Protein AF-A0A5E4HHM7-F1 (afdb_monomer_lite)

Foldseek 3Di:
DVVLLVVQAWDKDQFPCPDPQWDQDPPQAIFGDQQKFKAKAFPVCVSVCLVFNAWQCQVPCRQLAAPQDDQDQDAQNHGDDPVVSVVLVVQSRFKGKTKGRHLLVSLVSNLVSLLRHFWGWMKMWMFRHRQVPWDWRPRHHPPPPDMTITIDGGGDGSVRRFKMKTFPDPDGDRSNQVVQRQDPVSDRPNDPPPPCVVPVPPVVSSDRSRMMMIGHDPSPPPDD

pLDDT: mean 72.32, std 16.09, range [35.31, 93.06]

Secondary structure (DSSP, 8-state):
-HHHHHHTTEEEESSGGG-TTEEEPSSS-EEE-TTEEEEEEEGGGHHHHHHH-B--TTTS---SS-TT-PPPSEETTEEPPHHHHHHHHHHHHHEEEEB-SBHHHHHHHHHHHHHHH-SS-EEEEEEE--GGGPEEPSSS---TTS---EEEESPBPGGGEEEEEEE--SS---HHHHS----TTS----S-HHHHHHHTTTTTTT-GGGEEEEEETTTTSS--

Radius of gyration: 17.56 Å; chains: 1; bounding box: 49×44×47 Å

Sequence (224 aa):
MDLLAQKHGFTVYANIDELPTIKKGFRAGAKLLPKYVAHATTEKNLPSILTNGLQPRSVCLNEVWSDQDDMPTWVGGKKITPSQQTDIQNCRQEHVYFYDAIVPETIEQSLVSVAHIGYGDPAILLIEEDQRKLKKDAELDADPERAKALMKKGTITPEKVACFCTLNLDEKPDTGTFLCPTDRKGKQNCFLTERIESEGGFGGLEETDKWSCHCRKGVLSSGI

Structure (mmCIF, N/CA/C/O backbone):
data_AF-A0A5E4HHM7-F1
#
_entry.id   AF-A0A5E4HHM7-F1
#
loop_
_atom_site.group_PDB
_atom_site.id
_atom_site.type_symbol
_atom_site.label_atom_id
_atom_site.label_alt_id
_atom_site.label_comp_id
_atom_site.label_asym_id
_atom_site.label_entity_id
_atom_site.label_seq_id
_atom_site.pdbx_PDB_ins_code
_atom_site.Cartn_x
_atom_site.Cartn_y
_atom_site.Cartn_z
_atom_site.occupancy
_atom_site.B_iso_or_equiv
_atom_site.auth_seq_id
_atom_site.auth_comp_id
_atom_site.auth_asym_id
_atom_site.auth_atom_id
_atom_site.pdbx_PDB_model_num
ATOM 1 N N . MET A 1 1 ? -0.938 -5.884 18.689 1.00 67.62 1 MET A N 1
ATOM 2 C CA . MET A 1 1 ? -1.637 -4.901 17.831 1.00 67.62 1 MET A CA 1
ATOM 3 C C . MET A 1 1 ? -2.840 -4.253 18.519 1.00 67.62 1 MET A C 1
ATOM 5 O O . MET A 1 1 ? -2.998 -3.044 18.396 1.00 67.62 1 MET A O 1
ATOM 9 N N . ASP A 1 2 ? -3.615 -4.978 19.329 1.00 70.81 2 ASP A N 1
ATOM 10 C CA . ASP A 1 2 ? -4.830 -4.437 19.973 1.00 70.81 2 ASP A CA 1
ATOM 11 C C . ASP A 1 2 ? -4.619 -3.206 20.862 1.00 70.81 2 ASP A C 1
ATOM 13 O O . ASP A 1 2 ? -5.417 -2.274 20.821 1.00 70.81 2 ASP A O 1
ATOM 17 N N . LEU A 1 3 ? -3.513 -3.135 21.609 1.00 71.62 3 LEU A N 1
ATOM 18 C CA . LEU A 1 3 ? -3.185 -1.954 22.422 1.00 71.62 3 LEU A CA 1
ATOM 19 C C . LEU A 1 3 ? -2.920 -0.702 21.566 1.00 71.62 3 LEU A C 1
ATOM 21 O O . LEU A 1 3 ? -3.268 0.408 21.966 1.00 71.62 3 LEU A O 1
ATOM 25 N N . LEU A 1 4 ? -2.335 -0.875 20.374 1.00 70.00 4 LEU A N 1
ATOM 26 C CA . LEU A 1 4 ? -2.111 0.212 19.417 1.00 70.00 4 LEU A CA 1
ATOM 27 C C . LEU A 1 4 ? -3.452 0.676 18.834 1.00 70.00 4 LEU A C 1
ATOM 29 O O . LEU A 1 4 ? -3.752 1.866 18.847 1.00 70.00 4 LEU A O 1
ATOM 33 N N . ALA A 1 5 ? -4.302 -0.262 18.411 1.00 68.62 5 ALA A N 1
ATOM 34 C CA . ALA A 1 5 ? -5.641 0.040 17.911 1.00 68.62 5 ALA A CA 1
ATOM 35 C C . ALA A 1 5 ? -6.493 0.788 18.955 1.00 68.62 5 ALA A C 1
ATOM 37 O O . ALA A 1 5 ? -7.101 1.816 18.644 1.00 68.62 5 ALA A O 1
ATOM 38 N N . GLN A 1 6 ? -6.480 0.326 20.209 1.00 74.62 6 GLN A N 1
ATOM 39 C CA . GLN A 1 6 ? -7.200 0.960 21.316 1.00 74.62 6 GLN A CA 1
ATOM 40 C C . GLN A 1 6 ? -6.700 2.381 21.589 1.00 74.62 6 GLN A C 1
ATOM 42 O O . GLN A 1 6 ? -7.515 3.297 21.710 1.00 74.62 6 GLN A O 1
ATOM 47 N N . LYS A 1 7 ? -5.375 2.595 21.614 1.00 77.06 7 LYS A N 1
ATOM 48 C CA . LYS A 1 7 ? -4.769 3.921 21.824 1.00 77.06 7 LYS A CA 1
ATOM 49 C C . LYS A 1 7 ? -5.248 4.953 20.800 1.00 77.06 7 LYS A C 1
ATOM 51 O O . LYS A 1 7 ? -5.404 6.122 21.142 1.00 77.06 7 LYS A O 1
ATOM 56 N N . HIS A 1 8 ? -5.489 4.526 19.562 1.00 74.19 8 HIS A N 1
ATOM 57 C CA . HIS A 1 8 ? -5.904 5.408 18.473 1.00 74.19 8 HIS A CA 1
ATOM 58 C C . HIS A 1 8 ? -7.418 5.356 18.168 1.00 74.19 8 HIS A C 1
ATOM 60 O O . HIS A 1 8 ? -7.860 5.928 17.172 1.00 74.19 8 HIS A O 1
ATOM 66 N N . GLY A 1 9 ? -8.227 4.704 19.014 1.00 80.31 9 GLY A N 1
ATOM 67 C CA . GLY A 1 9 ? -9.691 4.699 18.892 1.00 80.31 9 GLY A CA 1
ATOM 68 C C . GLY A 1 9 ? -10.234 3.873 17.720 1.00 80.31 9 GLY A C 1
ATOM 69 O O . GLY A 1 9 ? -11.257 4.233 17.128 1.00 80.31 9 GLY A O 1
ATOM 70 N N . PHE A 1 10 ? -9.556 2.784 17.364 1.00 84.50 10 PHE A N 1
ATOM 71 C CA . PHE A 1 10 ? -9.986 1.880 16.303 1.00 84.50 10 PHE A CA 1
ATOM 72 C C . PHE A 1 10 ? -10.942 0.793 16.834 1.00 84.50 10 PHE A C 1
ATOM 74 O O . PHE A 1 10 ? -10.775 0.266 17.932 1.00 84.50 10 PHE A O 1
ATOM 81 N N . THR A 1 11 ? -11.956 0.466 16.037 1.00 85.06 11 THR A N 1
ATOM 82 C CA . THR A 1 11 ? -12.872 -0.672 16.202 1.00 85.06 11 THR A CA 1
ATOM 83 C C . THR A 1 11 ? -12.330 -1.863 15.418 1.00 85.06 11 THR A C 1
ATOM 85 O O . THR A 1 11 ? -11.813 -1.672 14.319 1.00 85.06 11 THR A O 1
ATOM 88 N N . VAL A 1 12 ? -12.444 -3.064 15.980 1.00 85.25 12 VAL A N 1
ATOM 89 C CA . VAL A 1 12 ? -11.944 -4.309 15.377 1.00 85.25 12 VAL A CA 1
ATOM 90 C C . VAL A 1 12 ? -13.027 -4.949 14.505 1.00 85.25 12 VAL A C 1
ATOM 92 O O . VAL A 1 12 ? -14.193 -4.971 14.897 1.00 85.25 12 VAL A O 1
ATOM 95 N N . TYR A 1 13 ? -12.624 -5.465 13.349 1.00 84.00 13 TYR A N 1
ATOM 96 C CA . TYR A 1 13 ? -13.419 -6.222 12.383 1.00 84.00 13 TYR A CA 1
ATOM 97 C C . TYR A 1 13 ? -12.693 -7.534 12.083 1.00 84.00 13 TYR A C 1
ATOM 99 O O . TYR A 1 13 ? -11.462 -7.553 12.003 1.00 84.00 13 TYR A O 1
ATOM 107 N N . ALA A 1 14 ? -13.449 -8.622 11.932 1.00 80.00 14 ALA A N 1
ATOM 108 C CA . ALA A 1 14 ? -12.874 -9.962 11.848 1.00 80.00 14 ALA A CA 1
ATOM 109 C C . ALA A 1 14 ? -12.288 -10.289 10.466 1.00 80.00 14 ALA A C 1
ATOM 111 O O . ALA A 1 14 ? -11.418 -11.149 10.386 1.00 80.00 14 ALA A O 1
ATOM 112 N N . ASN A 1 15 ? -12.773 -9.629 9.408 1.00 81.88 15 ASN A N 1
ATOM 113 C CA . ASN A 1 15 ? -12.338 -9.839 8.027 1.00 81.88 15 ASN A CA 1
ATOM 114 C C . ASN A 1 15 ? -12.409 -8.549 7.191 1.00 81.88 15 ASN A C 1
ATOM 116 O O . ASN A 1 15 ? -13.085 -7.581 7.558 1.00 81.88 15 ASN A O 1
ATOM 120 N N . ILE A 1 16 ? -11.716 -8.537 6.045 1.00 82.38 16 ILE A N 1
ATOM 121 C CA . ILE A 1 16 ? -11.709 -7.386 5.124 1.00 82.38 16 ILE A CA 1
ATOM 122 C C . ILE A 1 16 ? -13.102 -7.144 4.521 1.00 82.38 16 ILE A C 1
ATOM 124 O O . ILE A 1 16 ? -13.524 -6.001 4.371 1.00 82.38 16 ILE A O 1
ATOM 128 N N . ASP A 1 17 ? -13.867 -8.189 4.213 1.00 80.44 17 ASP A N 1
ATOM 129 C CA . ASP A 1 17 ? -15.174 -8.038 3.559 1.00 80.44 17 ASP A CA 1
ATOM 130 C C . ASP A 1 17 ? -16.249 -7.387 4.443 1.00 80.44 17 ASP A C 1
ATOM 132 O O . ASP A 1 17 ? -17.300 -6.967 3.947 1.00 80.44 17 ASP A O 1
ATOM 136 N N . GLU A 1 18 ? -16.021 -7.300 5.748 1.00 81.88 18 GLU A N 1
ATOM 137 C CA . GLU A 1 18 ? -16.887 -6.618 6.711 1.00 81.88 18 GLU A CA 1
ATOM 138 C C . GLU A 1 18 ? -16.610 -5.120 6.826 1.00 81.88 18 GLU A C 1
ATOM 140 O O . GLU A 1 18 ? -17.367 -4.408 7.495 1.00 81.88 18 GLU A O 1
ATOM 145 N N . LEU A 1 19 ? -15.548 -4.612 6.192 1.00 83.56 19 LEU A N 1
ATOM 146 C CA . LEU A 1 19 ? -15.176 -3.221 6.389 1.00 83.56 19 LEU A CA 1
ATOM 147 C C . LEU A 1 19 ? -16.222 -2.276 5.787 1.00 83.56 19 LEU A C 1
ATOM 149 O O . LEU A 1 19 ? -16.641 -2.434 4.637 1.00 83.56 19 LEU A O 1
ATOM 153 N N . PRO A 1 20 ? -16.578 -1.196 6.502 1.00 79.31 20 PRO A N 1
ATOM 154 C CA . PRO A 1 20 ? -17.534 -0.202 6.009 1.00 79.31 20 PRO A CA 1
ATOM 155 C C . PRO A 1 20 ? -17.005 0.603 4.815 1.00 79.31 20 PRO A C 1
ATOM 157 O O . PRO A 1 20 ? -17.746 1.327 4.156 1.00 79.31 20 PRO A O 1
ATOM 160 N N . THR A 1 21 ? -15.707 0.499 4.544 1.00 76.31 21 THR A N 1
ATOM 161 C CA . THR A 1 21 ? -15.028 1.096 3.397 1.00 76.31 21 THR A CA 1
ATOM 162 C C . THR A 1 21 ? -15.222 0.288 2.117 1.00 76.31 21 THR A C 1
ATOM 164 O O . THR A 1 21 ? -14.793 0.760 1.066 1.00 76.31 21 THR A O 1
ATOM 167 N N . ILE A 1 22 ? -15.857 -0.888 2.178 1.00 81.81 22 ILE A N 1
ATOM 168 C CA . ILE A 1 22 ? -16.008 -1.822 1.063 1.00 81.81 22 ILE A CA 1
ATOM 169 C C . ILE A 1 22 ? -17.466 -1.922 0.610 1.00 81.81 22 ILE A C 1
ATOM 171 O O . ILE A 1 22 ? -18.402 -2.085 1.390 1.00 81.81 22 ILE A O 1
ATOM 175 N N . LYS A 1 23 ? -17.658 -1.872 -0.708 1.00 81.88 23 LYS A N 1
ATOM 176 C CA . LYS A 1 23 ? -18.900 -2.209 -1.395 1.00 81.88 23 LYS A CA 1
ATOM 177 C C . LYS A 1 23 ? -18.787 -3.622 -1.966 1.00 81.88 23 LYS A C 1
ATOM 179 O O . LYS A 1 23 ? -17.978 -3.874 -2.860 1.00 81.88 23 LYS A O 1
ATOM 184 N N . LYS A 1 24 ? -19.650 -4.531 -1.503 1.00 75.38 24 LYS A N 1
ATOM 185 C CA . LYS A 1 24 ? -19.755 -5.891 -2.055 1.00 75.38 24 LYS A CA 1
ATOM 186 C C . LYS A 1 24 ? -20.391 -5.844 -3.447 1.00 75.38 24 LYS A C 1
ATOM 188 O O . LYS A 1 24 ? -21.526 -5.393 -3.609 1.00 75.38 24 LYS A O 1
ATOM 193 N N . GLY A 1 25 ? -19.647 -6.271 -4.466 1.00 62.03 25 GLY A N 1
ATOM 194 C CA . GLY A 1 25 ? -20.153 -6.450 -5.825 1.00 62.03 25 GLY A CA 1
ATOM 195 C C . GLY A 1 25 ? -20.624 -7.887 -6.043 1.00 62.03 25 GLY A C 1
ATOM 196 O O . GLY A 1 25 ? -19.926 -8.823 -5.684 1.00 62.03 25 GLY A O 1
ATOM 197 N N . PHE A 1 26 ? -21.781 -8.081 -6.680 1.00 45.88 26 PHE A N 1
ATOM 198 C CA . PHE A 1 26 ? -22.369 -9.415 -6.906 1.00 45.88 26 PHE A CA 1
ATOM 199 C C . PHE A 1 26 ? -21.583 -10.305 -7.901 1.00 45.88 26 PHE A C 1
ATOM 201 O O . PHE A 1 26 ? -21.910 -11.480 -8.034 1.00 45.88 26 PHE A O 1
ATOM 208 N N . ARG A 1 27 ? -20.609 -9.755 -8.656 1.00 49.69 27 ARG A N 1
ATOM 209 C CA . ARG A 1 27 ? -19.893 -10.459 -9.750 1.00 49.69 27 ARG A CA 1
ATOM 210 C C . ARG A 1 27 ? -18.427 -10.047 -10.011 1.00 49.69 27 ARG A C 1
ATOM 212 O O . ARG A 1 27 ? -17.787 -10.698 -10.820 1.00 49.69 27 ARG A O 1
ATOM 219 N N . ALA A 1 28 ? -17.899 -8.982 -9.394 1.00 52.06 28 ALA A N 1
ATOM 220 C CA . ALA A 1 28 ? -16.599 -8.376 -9.759 1.00 52.06 28 ALA A CA 1
ATOM 221 C C . ALA A 1 28 ? -15.636 -8.199 -8.566 1.00 52.06 28 ALA A C 1
ATOM 223 O O . ALA A 1 28 ? -14.819 -7.280 -8.565 1.00 52.06 28 ALA A O 1
ATOM 224 N N . GLY A 1 29 ? -15.794 -9.026 -7.529 1.00 65.44 29 GLY A N 1
ATOM 225 C CA . GLY A 1 29 ? -15.084 -8.872 -6.260 1.00 65.44 29 GLY A CA 1
ATOM 226 C C . GLY A 1 29 ? -15.597 -7.698 -5.414 1.00 65.44 29 GLY A C 1
ATOM 227 O O . GLY A 1 29 ? -16.407 -6.869 -5.852 1.00 65.44 29 GLY A O 1
ATOM 228 N N . ALA A 1 30 ? -15.151 -7.656 -4.162 1.00 77.69 30 ALA A N 1
ATOM 229 C CA . ALA A 1 30 ? -15.340 -6.523 -3.270 1.00 77.69 30 ALA A CA 1
ATOM 230 C C . ALA A 1 30 ? -14.475 -5.333 -3.724 1.00 77.69 30 ALA A C 1
ATOM 232 O O . ALA A 1 30 ? -13.346 -5.516 -4.180 1.00 77.69 30 ALA A O 1
ATOM 233 N N . LYS A 1 31 ? -15.008 -4.107 -3.624 1.00 83.06 31 LYS A N 1
ATOM 234 C CA . LYS A 1 31 ? -14.289 -2.877 -4.001 1.00 83.06 31 LYS A CA 1
ATOM 235 C C . LYS A 1 31 ? -14.364 -1.828 -2.906 1.00 83.06 31 LYS A C 1
ATOM 237 O O . LYS A 1 31 ? -15.416 -1.678 -2.289 1.00 83.06 31 LYS A O 1
ATOM 242 N N . LEU A 1 32 ? -13.308 -1.043 -2.720 1.00 83.06 32 LEU A N 1
ATOM 243 C CA . LEU A 1 32 ? -13.354 0.125 -1.844 1.00 83.06 32 LEU A CA 1
ATOM 244 C C . LEU A 1 32 ? -14.354 1.165 -2.371 1.00 83.06 32 LEU A C 1
ATOM 246 O O . LEU A 1 32 ? -14.540 1.340 -3.580 1.00 83.06 32 LEU A O 1
ATOM 250 N N . LEU A 1 33 ? -15.000 1.887 -1.456 1.00 84.44 33 LEU A N 1
ATOM 251 C CA . LEU A 1 33 ? -15.807 3.052 -1.801 1.00 84.44 33 LEU A CA 1
ATOM 252 C C . LEU A 1 33 ? -14.912 4.127 -2.452 1.00 84.44 33 LEU A C 1
ATOM 254 O O . LEU A 1 33 ? -13.750 4.256 -2.072 1.00 84.44 33 LEU A O 1
ATOM 258 N N . PRO A 1 34 ? -15.444 4.977 -3.353 1.00 81.56 34 PRO A N 1
ATOM 259 C CA . PRO A 1 34 ? -14.633 5.909 -4.154 1.00 81.56 34 PRO A CA 1
ATOM 260 C C . PRO A 1 34 ? -13.768 6.919 -3.379 1.00 81.56 34 PRO A C 1
ATOM 262 O O . PRO A 1 34 ? -12.874 7.529 -3.960 1.00 81.56 34 PRO A O 1
ATOM 265 N N . LYS A 1 35 ? -14.056 7.136 -2.088 1.00 86.75 35 LYS A N 1
ATOM 266 C CA . LYS A 1 35 ? -13.296 8.027 -1.194 1.00 86.75 35 LYS A CA 1
ATOM 267 C C . LYS A 1 35 ? -12.133 7.335 -0.470 1.00 86.75 35 LYS A C 1
ATOM 269 O O . LYS A 1 35 ? -11.487 7.970 0.359 1.00 86.75 35 LYS A O 1
ATOM 274 N N . TYR A 1 36 ? -11.915 6.048 -0.730 1.00 87.88 36 TYR A N 1
ATOM 275 C CA . TYR A 1 36 ? -10.848 5.269 -0.122 1.00 87.88 36 TYR A CA 1
ATOM 276 C C . TYR A 1 36 ? -9.909 4.692 -1.172 1.00 87.88 36 TYR A C 1
ATOM 278 O O . TYR A 1 36 ? -10.306 4.361 -2.292 1.00 87.88 36 TYR A O 1
ATOM 286 N N . VAL A 1 37 ? -8.657 4.547 -0.760 1.00 88.81 37 VAL A N 1
ATOM 287 C CA . VAL A 1 37 ? -7.593 3.883 -1.508 1.00 88.81 37 VAL A CA 1
ATOM 288 C C . VAL A 1 37 ? -6.812 2.958 -0.594 1.00 88.81 37 VAL A C 1
ATOM 290 O O . VAL A 1 37 ? -6.757 3.187 0.616 1.00 88.81 37 VAL A O 1
ATOM 293 N N . ALA A 1 38 ? -6.217 1.923 -1.177 1.00 89.12 38 ALA A N 1
ATOM 294 C CA . ALA A 1 38 ? -5.367 0.993 -0.458 1.00 89.12 38 ALA A CA 1
ATOM 295 C C . ALA A 1 38 ? -3.890 1.368 -0.601 1.00 89.12 38 ALA A C 1
ATOM 297 O O . ALA A 1 38 ? -3.451 1.801 -1.667 1.00 89.12 38 ALA A O 1
ATOM 298 N N . HIS A 1 39 ? -3.126 1.166 0.465 1.00 88.88 39 HIS A N 1
ATOM 299 C CA . HIS A 1 39 ? -1.669 1.211 0.471 1.00 88.88 39 HIS A CA 1
ATOM 300 C C . HIS A 1 39 ? -1.138 -0.069 1.120 1.00 88.88 39 HIS A C 1
ATOM 302 O O . HIS A 1 39 ? -1.553 -0.421 2.224 1.00 88.88 39 HIS A O 1
ATOM 308 N N . ALA A 1 40 ? -0.225 -0.749 0.436 1.00 85.25 40 ALA A N 1
ATOM 309 C CA . ALA A 1 40 ? 0.482 -1.912 0.954 1.00 85.25 40 ALA A CA 1
ATOM 310 C C . ALA A 1 40 ? 1.684 -1.480 1.807 1.00 85.25 40 ALA A C 1
ATOM 312 O O . ALA A 1 40 ? 2.407 -0.561 1.436 1.00 85.25 40 ALA A O 1
ATOM 313 N N . THR A 1 41 ? 1.893 -2.134 2.950 1.00 83.81 41 THR A N 1
ATOM 314 C CA . T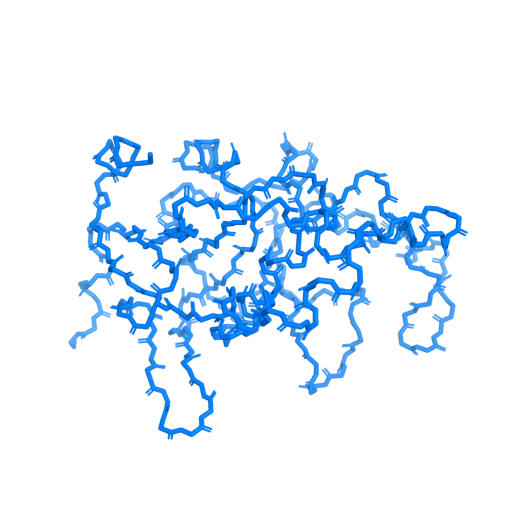HR A 1 41 ? 3.015 -1.889 3.872 1.00 83.81 41 THR A CA 1
ATOM 315 C C . THR A 1 41 ? 3.312 -3.159 4.685 1.00 83.81 41 THR A C 1
ATOM 317 O O . THR A 1 41 ? 2.709 -4.205 4.462 1.00 83.81 41 THR A O 1
ATOM 320 N N . THR A 1 42 ? 4.221 -3.078 5.657 1.00 83.25 42 THR A N 1
ATOM 321 C CA . THR A 1 42 ? 4.467 -4.113 6.672 1.00 83.25 42 THR A CA 1
ATOM 322 C C . THR A 1 42 ? 3.880 -3.737 8.035 1.00 83.25 42 THR A C 1
ATOM 324 O O . THR A 1 42 ? 3.697 -2.552 8.345 1.00 83.25 42 THR A O 1
ATOM 327 N N . GLU A 1 43 ? 3.652 -4.732 8.897 1.00 87.06 43 GLU A N 1
ATOM 328 C CA . GLU A 1 43 ? 3.187 -4.515 10.277 1.00 87.06 43 GLU A CA 1
ATOM 329 C C . GLU A 1 43 ? 4.146 -3.657 11.104 1.00 87.06 43 GLU A C 1
ATOM 331 O O . GLU A 1 43 ? 3.719 -2.794 11.876 1.00 87.06 43 GLU A O 1
ATOM 336 N N . LYS A 1 44 ? 5.455 -3.839 10.900 1.00 84.38 44 LYS A N 1
ATOM 337 C CA . LYS A 1 44 ? 6.513 -3.079 11.579 1.00 84.38 44 LYS A CA 1
ATOM 338 C C . LYS A 1 44 ? 6.398 -1.570 11.338 1.00 84.38 44 LYS A C 1
ATOM 340 O O . LYS A 1 44 ? 6.747 -0.786 12.220 1.00 84.38 44 LYS A O 1
ATOM 345 N N . ASN A 1 45 ? 5.893 -1.162 10.174 1.00 85.19 45 ASN A N 1
ATOM 346 C CA . ASN A 1 45 ? 5.751 0.248 9.811 1.00 85.19 45 ASN A CA 1
ATOM 347 C C . ASN A 1 45 ? 4.474 0.885 10.386 1.00 85.19 45 ASN A C 1
ATOM 349 O O . ASN A 1 45 ? 4.413 2.111 10.528 1.00 85.19 45 ASN A O 1
ATOM 353 N N . LEU A 1 46 ? 3.476 0.085 10.787 1.00 89.00 46 LEU A N 1
ATOM 354 C CA . LEU A 1 46 ? 2.186 0.587 11.275 1.00 89.00 46 LEU A CA 1
ATOM 355 C C . LEU A 1 46 ? 2.310 1.573 12.450 1.00 89.00 46 LEU A C 1
ATOM 357 O O . LEU A 1 46 ? 1.682 2.629 12.373 1.00 89.00 46 LEU A O 1
ATOM 361 N N . PRO A 1 47 ? 3.115 1.336 13.510 1.00 90.00 47 PRO A N 1
ATOM 362 C CA . PRO A 1 47 ? 3.236 2.296 14.610 1.00 90.00 47 PRO A CA 1
ATOM 363 C C . PRO A 1 47 ? 3.747 3.671 14.162 1.00 90.00 47 PRO A C 1
ATOM 365 O O . PRO A 1 47 ? 3.247 4.697 14.633 1.00 90.00 47 PRO A O 1
ATOM 368 N N . SER A 1 48 ? 4.714 3.701 13.238 1.00 88.81 48 SER A N 1
ATOM 369 C CA . SER A 1 48 ? 5.245 4.952 12.688 1.00 88.81 48 SER A CA 1
ATOM 370 C C . SER A 1 48 ? 4.187 5.660 11.850 1.00 88.81 48 SER A C 1
ATOM 372 O O . SER A 1 48 ? 3.933 6.841 12.066 1.00 88.81 48 SER A O 1
ATOM 374 N N . ILE A 1 49 ? 3.499 4.934 10.966 1.00 90.94 49 ILE A N 1
ATOM 375 C CA . ILE A 1 49 ? 2.479 5.502 10.077 1.00 90.94 49 ILE A CA 1
ATOM 376 C C . ILE A 1 49 ? 1.278 6.036 10.869 1.00 90.94 49 ILE A C 1
ATOM 378 O O . ILE A 1 49 ? 0.788 7.130 10.598 1.00 90.94 49 ILE A O 1
ATOM 382 N N . LEU A 1 50 ? 0.821 5.313 11.891 1.00 90.56 50 LEU A N 1
ATOM 383 C CA . LEU A 1 50 ? -0.300 5.741 12.734 1.00 90.56 50 LEU A CA 1
ATOM 384 C C . LEU A 1 50 ? 0.043 6.941 13.631 1.00 90.56 50 LEU A C 1
ATOM 386 O O . LEU A 1 50 ? -0.865 7.621 14.109 1.00 90.56 50 LEU A O 1
ATOM 390 N N . THR A 1 51 ? 1.332 7.213 13.848 1.00 90.12 51 THR A N 1
ATOM 391 C CA . THR A 1 51 ? 1.805 8.357 14.642 1.00 90.12 51 THR A CA 1
ATOM 392 C C . THR A 1 51 ? 2.160 9.556 13.761 1.00 90.12 51 THR A C 1
ATOM 394 O O . THR A 1 51 ? 1.772 10.680 14.064 1.00 90.12 51 THR A O 1
ATOM 397 N N . ASN A 1 52 ? 2.875 9.319 12.661 1.00 89.56 52 ASN A N 1
ATOM 398 C CA . ASN A 1 52 ? 3.520 10.343 11.839 1.00 89.56 52 ASN A CA 1
ATOM 399 C C . ASN A 1 52 ? 2.870 10.511 10.458 1.00 89.56 52 ASN A C 1
ATOM 401 O O . ASN A 1 52 ? 3.158 11.485 9.767 1.00 89.56 52 ASN A O 1
ATOM 405 N N . GLY A 1 53 ? 2.008 9.585 10.041 1.00 90.81 53 GLY A N 1
ATOM 406 C CA . GLY A 1 53 ? 1.379 9.563 8.724 1.00 90.81 53 GLY A CA 1
ATOM 407 C C . GLY A 1 53 ? 2.181 8.765 7.695 1.00 90.81 53 GLY A C 1
ATOM 408 O O . GLY A 1 53 ? 3.305 8.338 7.965 1.00 90.81 53 GLY A O 1
ATOM 409 N N . LEU A 1 54 ? 1.612 8.571 6.497 1.00 90.25 54 LEU A N 1
ATOM 410 C CA . LEU A 1 54 ? 2.369 8.013 5.371 1.00 90.25 54 LEU A CA 1
ATOM 411 C C . LEU A 1 54 ? 3.242 9.104 4.778 1.00 90.25 54 LEU A C 1
ATOM 413 O O . LEU A 1 54 ? 2.754 10.131 4.313 1.00 90.25 54 LEU A O 1
ATOM 417 N N . GLN A 1 55 ? 4.537 8.860 4.782 1.00 88.50 55 GLN A N 1
ATOM 418 C CA . GLN A 1 55 ? 5.549 9.780 4.295 1.00 88.50 55 GLN A CA 1
ATOM 419 C C . GLN A 1 55 ? 6.122 9.266 2.973 1.00 88.50 55 GLN A C 1
ATOM 421 O O . GLN A 1 55 ? 6.240 8.048 2.808 1.00 88.50 55 GLN A O 1
ATOM 426 N N . PRO A 1 56 ? 6.539 10.163 2.067 1.00 86.31 56 PRO A N 1
ATOM 427 C CA . PRO A 1 56 ? 7.399 9.784 0.959 1.00 86.31 56 PRO A CA 1
ATOM 428 C C . PRO A 1 56 ? 8.689 9.128 1.454 1.00 86.31 56 PRO A C 1
ATOM 430 O O . PRO A 1 56 ? 9.179 9.454 2.542 1.00 86.31 56 PRO A O 1
ATOM 433 N N . ARG A 1 57 ? 9.288 8.286 0.609 1.00 78.62 57 ARG A N 1
ATOM 434 C CA . ARG A 1 57 ? 10.542 7.577 0.906 1.00 78.62 57 ARG A CA 1
ATOM 435 C C . ARG A 1 57 ? 11.679 8.502 1.343 1.00 78.62 57 ARG A C 1
ATOM 437 O O . ARG A 1 57 ? 12.433 8.156 2.245 1.00 78.62 57 ARG A O 1
ATOM 444 N N . SER A 1 58 ? 11.768 9.692 0.749 1.00 78.75 58 SER A N 1
ATOM 445 C CA . SER A 1 58 ? 12.793 10.690 1.087 1.00 78.75 58 SER A CA 1
ATOM 446 C C . SER A 1 58 ? 12.717 11.221 2.524 1.00 78.75 58 SER A C 1
ATOM 448 O O . SER A 1 58 ? 13.703 11.756 3.026 1.00 78.75 58 SER A O 1
ATOM 450 N N . VAL A 1 59 ? 11.564 11.094 3.189 1.00 77.75 59 VAL A N 1
ATOM 451 C CA . VAL A 1 59 ? 11.342 11.581 4.560 1.00 77.75 59 VAL A CA 1
ATOM 452 C C . VAL A 1 59 ? 11.427 10.439 5.568 1.00 77.75 59 VAL A C 1
ATOM 454 O O . VAL A 1 59 ? 12.023 10.584 6.633 1.00 77.75 59 VAL A O 1
ATOM 457 N N . CYS A 1 60 ? 10.815 9.301 5.248 1.00 65.19 60 CYS A N 1
ATOM 458 C CA . CYS A 1 60 ? 10.862 8.094 6.058 1.00 65.19 60 CYS A CA 1
ATOM 459 C C . CYS A 1 60 ? 10.787 6.888 5.123 1.00 65.19 60 CYS A C 1
ATOM 461 O O . CYS A 1 60 ? 10.015 6.909 4.164 1.00 65.19 60 CYS A O 1
ATOM 463 N N . LEU A 1 61 ? 11.555 5.839 5.421 1.00 60.84 61 LEU A N 1
ATOM 464 C CA . LEU A 1 61 ? 11.508 4.556 4.719 1.00 60.84 61 LEU A CA 1
ATOM 465 C C . LEU A 1 61 ? 10.171 3.850 5.006 1.00 60.84 61 LEU A C 1
ATOM 467 O O . LEU A 1 61 ? 10.095 2.895 5.771 1.00 60.84 61 LEU A O 1
ATOM 471 N N . ASN A 1 62 ? 9.096 4.344 4.391 1.00 56.78 62 ASN A N 1
ATOM 472 C CA . ASN A 1 62 ? 7.874 3.580 4.168 1.00 56.78 62 ASN A CA 1
ATOM 473 C C . ASN A 1 62 ? 8.115 2.775 2.900 1.00 56.78 62 ASN A C 1
ATOM 475 O O . ASN A 1 62 ? 7.719 3.166 1.801 1.00 56.78 62 ASN A O 1
ATOM 479 N N . GLU A 1 63 ? 8.924 1.735 3.055 1.00 53.12 63 GLU A N 1
ATOM 480 C CA . GLU A 1 63 ? 9.338 0.894 1.948 1.00 53.12 63 GLU A CA 1
ATOM 481 C C . GLU A 1 63 ? 8.088 0.268 1.325 1.00 53.12 63 GLU A C 1
ATOM 483 O O . GLU A 1 63 ? 7.300 -0.387 1.995 1.00 53.12 63 GLU A O 1
ATOM 488 N N . VAL A 1 64 ? 7.890 0.557 0.045 1.00 51.62 64 VAL A N 1
ATOM 489 C CA . VAL A 1 64 ? 7.082 -0.227 -0.902 1.00 51.62 64 VAL A CA 1
ATOM 490 C C . VAL A 1 64 ? 8.013 -0.927 -1.900 1.00 51.62 64 VAL A C 1
ATOM 492 O O . VAL A 1 64 ? 7.704 -1.987 -2.430 1.00 51.62 64 VAL A O 1
ATOM 495 N N . TRP A 1 65 ? 9.184 -0.320 -2.095 1.00 51.69 65 TRP A N 1
ATOM 496 C CA . TRP A 1 65 ? 10.274 -0.733 -2.958 1.00 51.69 65 TRP A CA 1
ATOM 497 C C . TRP A 1 65 ? 11.560 -0.653 -2.139 1.00 51.69 65 TRP A C 1
ATOM 499 O O . TRP A 1 65 ? 11.795 0.372 -1.484 1.00 51.69 65 TRP A O 1
ATOM 509 N N . SER A 1 66 ? 12.393 -1.688 -2.172 1.00 53.84 66 SER A N 1
ATOM 510 C CA . SER A 1 66 ? 13.668 -1.679 -1.452 1.00 53.84 66 SER A CA 1
ATOM 511 C C . SER A 1 66 ? 14.666 -0.700 -2.093 1.00 53.84 66 SER A C 1
ATOM 513 O O . SER A 1 66 ? 14.529 -0.262 -3.241 1.00 53.84 66 SER A O 1
ATOM 515 N N . ASP A 1 67 ? 15.721 -0.324 -1.363 1.00 51.19 67 ASP A N 1
ATOM 516 C CA . ASP A 1 67 ? 16.916 0.339 -1.933 1.00 51.19 67 ASP A CA 1
ATOM 517 C C . ASP A 1 67 ? 17.635 -0.540 -2.972 1.00 51.19 67 ASP A C 1
ATOM 519 O O . ASP A 1 67 ? 18.498 -0.056 -3.707 1.00 51.19 67 ASP A O 1
ATOM 523 N N . GLN A 1 68 ? 17.270 -1.822 -3.053 1.00 50.62 68 GLN A N 1
ATOM 524 C CA . GLN A 1 68 ? 17.830 -2.789 -3.985 1.00 50.62 68 GLN A CA 1
ATOM 525 C C . GLN A 1 68 ? 16.976 -3.002 -5.241 1.00 50.62 68 GLN A C 1
ATOM 527 O O . GLN A 1 68 ? 17.447 -3.711 -6.128 1.00 50.62 68 GLN A O 1
ATOM 532 N N . ASP A 1 69 ? 15.790 -2.387 -5.356 1.00 58.56 69 ASP A N 1
ATOM 533 C CA . ASP A 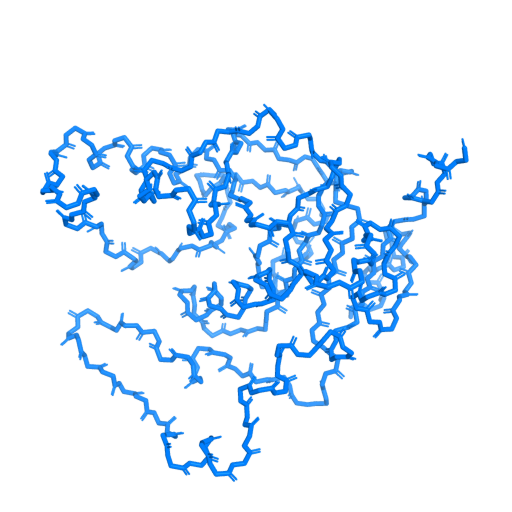1 69 ? 14.967 -2.511 -6.562 1.00 58.56 69 ASP A CA 1
ATOM 534 C C . ASP A 1 69 ? 15.647 -1.846 -7.759 1.00 58.56 69 ASP A C 1
ATOM 536 O O . ASP A 1 69 ? 15.828 -0.622 -7.820 1.00 58.56 69 ASP A O 1
ATOM 540 N N . ASP A 1 70 ? 16.004 -2.679 -8.734 1.00 61.41 70 ASP A N 1
ATOM 541 C CA . ASP A 1 70 ? 16.626 -2.249 -9.971 1.00 61.41 70 ASP A CA 1
ATOM 542 C C . ASP A 1 70 ? 15.691 -1.298 -10.735 1.00 61.41 70 ASP A C 1
ATOM 544 O O . ASP A 1 70 ? 14.478 -1.492 -10.849 1.00 61.41 70 ASP A O 1
ATOM 548 N N . MET A 1 71 ? 16.272 -0.223 -11.267 1.00 71.38 71 MET A N 1
ATOM 549 C CA . MET A 1 71 ? 15.563 0.692 -12.155 1.00 71.38 71 MET A CA 1
ATOM 550 C C . MET A 1 71 ? 15.053 -0.099 -13.371 1.00 71.38 71 MET A C 1
ATOM 552 O O . MET A 1 71 ? 15.869 -0.774 -14.015 1.00 71.38 71 MET A O 1
ATOM 556 N N . PRO A 1 72 ? 13.755 -0.028 -13.731 1.00 68.69 72 PRO A N 1
ATOM 557 C CA . PRO A 1 72 ? 13.243 -0.752 -14.888 1.00 68.69 72 PRO A CA 1
ATOM 558 C C . PRO A 1 72 ? 14.066 -0.400 -16.127 1.00 68.69 72 PRO A C 1
ATOM 560 O O . PRO A 1 72 ? 14.388 0.754 -16.366 1.00 68.69 72 PRO A O 1
ATOM 563 N N . THR A 1 73 ? 14.444 -1.382 -16.943 1.00 73.94 73 THR A N 1
ATOM 564 C CA . THR A 1 73 ? 15.189 -1.082 -18.184 1.00 73.94 73 THR A CA 1
ATOM 565 C C . THR A 1 73 ? 14.243 -0.664 -19.318 1.00 73.94 73 THR A C 1
ATOM 567 O O . THR A 1 73 ? 14.653 0.022 -20.259 1.00 73.94 73 THR A O 1
ATOM 570 N N . TRP A 1 74 ? 12.966 -1.042 -19.216 1.00 76.62 74 TRP A N 1
ATOM 571 C CA . TRP A 1 74 ? 11.931 -0.831 -20.223 1.00 76.62 74 TRP A CA 1
ATOM 572 C C . TRP A 1 74 ? 10.610 -0.427 -19.565 1.00 76.62 74 TRP A C 1
ATOM 574 O O . TRP A 1 74 ? 10.248 -0.992 -18.540 1.00 76.62 74 TRP A O 1
ATOM 584 N N . VAL A 1 75 ? 9.890 0.507 -20.186 1.00 71.25 75 VAL A N 1
ATOM 585 C CA . VAL A 1 75 ? 8.518 0.917 -19.835 1.00 71.25 75 VAL A CA 1
ATOM 586 C C . VAL A 1 75 ? 7.758 1.122 -21.150 1.00 71.25 75 VAL A C 1
ATOM 588 O O . VAL A 1 75 ? 8.304 1.712 -22.088 1.00 71.25 75 VAL A O 1
ATOM 591 N N . GLY A 1 76 ? 6.532 0.609 -21.290 1.00 70.00 76 GLY A N 1
ATOM 592 C CA . GLY A 1 76 ? 5.751 0.755 -22.526 1.00 70.00 76 GLY A CA 1
ATOM 593 C C . GLY A 1 76 ? 6.368 0.062 -23.736 1.00 70.00 76 GLY A C 1
ATOM 594 O O . GLY A 1 76 ? 6.279 0.583 -24.850 1.00 70.00 76 GLY A O 1
ATOM 595 N N . GLY A 1 77 ? 7.091 -1.044 -23.524 1.00 75.31 77 GLY A N 1
ATOM 596 C CA . GLY A 1 77 ? 7.844 -1.734 -24.578 1.00 75.31 77 GLY A CA 1
ATOM 597 C C . GLY A 1 77 ? 9.012 -0.922 -25.156 1.00 75.31 77 GLY A C 1
ATOM 598 O O . GLY A 1 77 ? 9.555 -1.281 -26.201 1.00 75.31 77 GLY A O 1
ATOM 599 N N . LYS A 1 78 ? 9.418 0.176 -24.503 1.00 78.12 78 LYS A N 1
ATOM 600 C CA . LYS A 1 78 ? 10.526 1.040 -24.929 1.00 78.12 78 LYS A CA 1
ATOM 601 C C . LYS A 1 78 ? 11.589 1.130 -23.847 1.00 78.12 78 LYS A C 1
ATOM 603 O O . LYS A 1 78 ? 11.276 1.198 -22.662 1.00 78.12 78 LYS A O 1
ATOM 608 N N . LYS A 1 79 ? 12.855 1.154 -24.265 1.00 85.69 79 LYS A N 1
ATOM 609 C CA . LYS A 1 79 ? 13.978 1.349 -23.351 1.00 85.69 79 LYS A CA 1
ATOM 610 C C . LYS A 1 79 ? 13.851 2.736 -22.739 1.00 85.69 79 LYS A C 1
ATOM 612 O O . LYS A 1 79 ? 13.684 3.710 -23.477 1.00 85.69 79 LYS A O 1
ATOM 617 N N . ILE A 1 80 ? 13.933 2.828 -21.418 1.00 83.56 80 ILE A N 1
ATOM 618 C CA . ILE A 1 80 ? 13.823 4.127 -20.762 1.00 83.56 80 ILE A CA 1
ATOM 619 C C . ILE A 1 80 ? 15.075 4.972 -21.009 1.00 83.56 80 ILE A C 1
ATOM 621 O O . ILE A 1 80 ? 16.199 4.470 -21.100 1.00 83.56 80 ILE A O 1
ATOM 625 N N . THR A 1 81 ? 14.870 6.275 -21.146 1.00 86.56 81 THR A N 1
ATOM 626 C CA . THR A 1 81 ? 15.948 7.260 -21.276 1.00 86.56 81 THR A CA 1
ATOM 627 C C . THR A 1 81 ? 16.505 7.648 -19.900 1.00 86.56 81 THR A C 1
ATOM 629 O O . THR A 1 81 ? 15.807 7.493 -18.897 1.00 86.56 81 THR A O 1
ATOM 632 N N . PRO A 1 82 ? 17.721 8.221 -19.818 1.00 86.00 82 PRO A N 1
ATOM 633 C CA . PRO A 1 82 ? 18.255 8.738 -18.555 1.00 86.00 82 PRO A CA 1
ATOM 634 C C . PRO A 1 82 ? 17.347 9.779 -17.884 1.00 86.00 82 PRO A C 1
ATOM 636 O O . PRO A 1 82 ? 17.191 9.761 -16.670 1.00 86.00 82 PRO A O 1
ATOM 639 N N . SER A 1 83 ? 16.687 10.646 -18.664 1.00 84.81 83 SER A N 1
ATOM 640 C CA . SER A 1 83 ? 15.717 11.608 -18.117 1.00 84.81 83 SER A CA 1
ATOM 641 C C . SER A 1 83 ? 14.546 10.893 -17.448 1.00 84.81 83 SER A C 1
ATOM 643 O O . SER A 1 83 ? 14.182 11.229 -16.328 1.00 84.81 83 SER A O 1
ATOM 645 N N . GLN A 1 84 ? 14.002 9.859 -18.097 1.00 82.25 84 GLN A N 1
ATOM 646 C CA . GLN A 1 84 ? 12.919 9.062 -17.523 1.00 82.25 84 GLN A CA 1
ATOM 647 C C . GLN A 1 84 ? 13.368 8.311 -16.267 1.00 82.25 84 GLN A C 1
ATOM 649 O O . GLN A 1 84 ? 12.594 8.219 -15.327 1.00 82.25 84 GLN A O 1
ATOM 654 N N . GLN A 1 85 ? 14.611 7.822 -16.212 1.00 82.69 85 GLN A N 1
ATOM 655 C CA . GLN A 1 85 ? 15.170 7.232 -14.989 1.00 82.69 85 GLN A CA 1
ATOM 656 C C . GLN A 1 85 ? 15.160 8.227 -13.830 1.00 82.69 85 GLN A C 1
ATOM 658 O O . GLN A 1 85 ? 14.720 7.889 -12.734 1.00 82.69 85 GLN A O 1
ATOM 663 N N . THR A 1 86 ? 15.613 9.460 -14.067 1.00 83.44 86 THR A N 1
ATOM 664 C CA . THR A 1 86 ? 15.587 10.519 -13.052 1.00 83.44 86 THR A CA 1
ATOM 665 C C . THR A 1 86 ? 14.160 10.858 -12.627 1.00 83.44 86 THR A C 1
ATOM 667 O O . THR A 1 86 ? 13.892 10.969 -11.433 1.00 83.44 86 THR A O 1
ATOM 670 N N . ASP A 1 87 ? 13.229 10.971 -13.575 1.00 81.69 87 ASP A N 1
ATOM 671 C CA . ASP A 1 87 ? 11.822 11.253 -13.277 1.00 81.69 87 ASP A CA 1
ATOM 672 C C . ASP A 1 87 ? 11.192 10.141 -12.431 1.00 81.69 87 ASP A C 1
ATOM 674 O O . ASP A 1 87 ? 10.507 10.424 -11.446 1.00 81.69 87 ASP A O 1
ATOM 678 N N . ILE A 1 88 ? 11.482 8.884 -12.767 1.00 80.12 88 ILE A N 1
ATOM 679 C CA . ILE A 1 88 ? 11.058 7.701 -12.017 1.00 80.12 88 ILE A CA 1
ATOM 680 C C . ILE A 1 88 ? 11.622 7.733 -10.590 1.00 80.12 88 ILE A C 1
ATOM 682 O O . ILE A 1 88 ? 10.874 7.596 -9.622 1.00 80.12 88 ILE A O 1
ATOM 686 N N . GLN A 1 89 ? 12.924 7.986 -10.431 1.00 81.81 89 GLN A N 1
ATOM 687 C CA . GLN A 1 89 ? 13.549 8.092 -9.109 1.00 81.81 89 GLN A CA 1
ATOM 688 C C . GLN A 1 89 ? 12.919 9.205 -8.273 1.00 81.81 89 GLN A C 1
ATOM 690 O O . GLN A 1 89 ? 12.552 8.971 -7.124 1.00 81.81 89 GLN A O 1
ATOM 695 N N . ASN A 1 90 ? 12.736 10.392 -8.850 1.00 83.38 90 ASN A N 1
ATOM 696 C CA . ASN A 1 90 ? 12.088 11.503 -8.160 1.00 83.38 90 ASN A CA 1
ATOM 697 C C . ASN A 1 90 ? 10.651 11.144 -7.760 1.00 83.38 90 ASN A C 1
ATOM 699 O O . ASN A 1 90 ? 10.227 11.455 -6.646 1.00 83.38 90 ASN A O 1
ATOM 703 N N . CYS A 1 91 ? 9.914 10.430 -8.617 1.00 81.06 91 CYS A N 1
ATOM 704 C CA . CYS A 1 91 ? 8.577 9.945 -8.280 1.00 81.06 91 CYS A CA 1
ATOM 705 C C . CYS A 1 91 ? 8.609 9.019 -7.057 1.00 81.06 91 CYS A C 1
ATOM 707 O O . CYS A 1 91 ? 7.923 9.321 -6.076 1.00 81.06 91 CYS A O 1
ATOM 709 N N . ARG A 1 92 ? 9.476 7.994 -7.062 1.00 81.44 92 ARG A N 1
ATOM 710 C CA . ARG A 1 92 ? 9.662 7.055 -5.939 1.00 81.44 92 ARG A CA 1
ATOM 711 C C . ARG A 1 92 ? 10.043 7.750 -4.627 1.00 81.44 92 ARG A C 1
ATOM 713 O O . ARG A 1 92 ? 9.663 7.290 -3.554 1.00 81.44 92 ARG A O 1
ATOM 720 N N . GLN A 1 93 ? 10.801 8.844 -4.699 1.00 82.19 93 GLN A N 1
ATOM 721 C CA . GLN A 1 93 ? 11.275 9.584 -3.525 1.00 82.19 93 GLN A CA 1
ATOM 722 C C . GLN A 1 93 ? 10.236 10.544 -2.937 1.00 82.19 93 GLN A C 1
ATOM 724 O O . GLN A 1 93 ? 10.216 10.760 -1.723 1.00 82.19 93 GLN A O 1
ATOM 729 N N . GLU A 1 94 ? 9.392 11.139 -3.779 1.00 87.25 94 GLU A N 1
ATOM 730 C CA . GLU A 1 94 ? 8.496 12.238 -3.395 1.00 87.25 94 GLU A CA 1
ATOM 731 C C . GLU A 1 94 ? 7.031 11.833 -3.192 1.00 87.25 94 GLU A C 1
ATOM 733 O O . GLU A 1 94 ? 6.244 12.645 -2.691 1.00 87.25 94 GLU A O 1
ATOM 738 N N . HIS A 1 95 ? 6.639 10.623 -3.594 1.00 87.69 95 HIS A N 1
ATOM 739 C CA . HIS A 1 95 ? 5.238 10.209 -3.599 1.00 87.69 95 HIS A CA 1
ATOM 740 C C . HIS A 1 95 ? 4.950 9.050 -2.644 1.00 87.69 95 HIS A C 1
ATOM 742 O O . HIS A 1 95 ? 5.805 8.220 -2.347 1.00 87.69 95 HIS A O 1
ATOM 748 N N . VAL A 1 96 ? 3.701 9.005 -2.187 1.00 87.44 96 VAL A N 1
ATOM 749 C CA . VAL A 1 96 ? 3.078 7.841 -1.557 1.00 87.44 96 VAL A CA 1
ATOM 750 C C . VAL A 1 96 ? 2.249 7.125 -2.617 1.00 87.44 96 VAL A C 1
ATOM 752 O O . VAL A 1 96 ? 1.475 7.767 -3.339 1.00 87.44 96 VAL A O 1
ATOM 755 N N . TYR A 1 97 ? 2.427 5.810 -2.702 1.00 85.50 97 TYR A N 1
ATOM 756 C CA . TYR A 1 97 ? 1.775 4.945 -3.679 1.00 85.50 97 TYR A CA 1
ATOM 757 C C . TYR A 1 97 ? 0.493 4.349 -3.109 1.00 85.50 97 TYR A C 1
ATOM 759 O O . TYR A 1 97 ? 0.384 4.084 -1.917 1.00 85.50 97 TYR A O 1
ATOM 767 N N . PHE A 1 98 ? -0.473 4.134 -3.978 1.00 86.88 98 PHE A N 1
ATOM 768 C CA . PHE A 1 98 ? -1.742 3.494 -3.710 1.00 86.88 98 PHE A CA 1
ATOM 769 C C . PHE A 1 98 ? -2.013 2.514 -4.830 1.00 86.88 98 PHE A C 1
ATOM 771 O O . PHE A 1 98 ? -1.530 2.701 -5.946 1.00 86.88 98 PHE A O 1
ATOM 778 N N . TYR A 1 99 ? -2.822 1.511 -4.552 1.00 78.75 99 TYR A N 1
ATOM 779 C CA . TYR A 1 99 ? -3.111 0.488 -5.535 1.00 78.75 99 TYR A CA 1
ATOM 780 C C . TYR A 1 99 ? -4.601 0.324 -5.803 1.00 78.75 99 TYR A C 1
ATOM 782 O O . TYR A 1 99 ? -5.419 1.080 -5.261 1.00 78.75 99 TYR A O 1
ATOM 790 N N . ASP A 1 100 ? -4.930 -0.614 -6.698 1.00 69.69 100 ASP A N 1
ATOM 791 C CA . ASP A 1 100 ? -6.300 -0.847 -7.131 1.00 69.69 100 ASP A CA 1
ATOM 792 C C . ASP A 1 100 ? -7.202 -1.069 -5.913 1.00 69.69 100 ASP A C 1
ATOM 794 O O . ASP A 1 100 ? -6.869 -1.764 -4.959 1.00 69.69 100 ASP A O 1
ATOM 798 N N . ALA A 1 101 ? -8.364 -0.432 -5.951 1.00 67.75 101 ALA A N 1
ATOM 799 C CA . ALA A 1 101 ? -9.377 -0.512 -4.917 1.00 67.75 101 ALA A CA 1
ATOM 800 C C . ALA A 1 101 ? -10.133 -1.852 -4.922 1.00 67.75 101 ALA A C 1
ATOM 802 O O . ALA A 1 101 ? -11.096 -2.006 -4.166 1.00 67.75 101 ALA A O 1
ATOM 803 N N . ILE A 1 102 ? -9.767 -2.792 -5.793 1.00 71.06 102 ILE A N 1
ATOM 804 C CA . ILE A 1 102 ? -10.281 -4.160 -5.808 1.00 71.06 102 ILE A CA 1
ATOM 805 C C . ILE A 1 102 ? -9.591 -4.957 -4.694 1.00 71.06 102 ILE A C 1
ATOM 807 O O . ILE A 1 102 ? -8.370 -5.028 -4.619 1.00 71.06 102 ILE A O 1
ATOM 811 N N . VAL A 1 103 ? -10.394 -5.545 -3.806 1.00 75.06 103 VAL A N 1
ATOM 812 C CA . VAL A 1 103 ? -9.911 -6.144 -2.552 1.00 75.06 103 VAL A CA 1
ATOM 813 C C . VAL A 1 103 ? -8.952 -7.324 -2.766 1.00 75.06 103 VAL A C 1
ATOM 815 O O . VAL A 1 103 ? -7.889 -7.288 -2.152 1.00 75.06 103 VAL A O 1
ATOM 818 N N . PRO A 1 104 ? -9.248 -8.321 -3.627 1.00 73.56 104 PRO A N 1
ATOM 819 C CA . PRO A 1 104 ? -8.280 -9.378 -3.933 1.00 73.56 104 PRO A CA 1
ATOM 820 C C . PRO A 1 104 ? -6.930 -8.834 -4.424 1.00 73.56 104 PRO A C 1
ATOM 822 O O . PRO A 1 104 ? -5.895 -9.172 -3.866 1.00 73.56 104 PRO A O 1
ATOM 825 N N . GLU A 1 105 ? -6.943 -7.886 -5.365 1.00 72.81 105 GLU A N 1
ATOM 826 C CA . GLU A 1 105 ? -5.719 -7.277 -5.909 1.00 72.81 105 GLU A CA 1
ATOM 827 C C . GLU A 1 105 ? -4.931 -6.495 -4.845 1.00 72.81 105 GLU A C 1
ATOM 829 O O . GLU A 1 105 ? -3.702 -6.531 -4.822 1.00 72.81 105 GLU A O 1
ATOM 834 N N . THR A 1 106 ? -5.630 -5.814 -3.928 1.00 74.75 106 THR A N 1
ATOM 835 C CA . THR A 1 106 ? -5.003 -5.144 -2.777 1.00 74.75 106 THR A CA 1
ATOM 836 C C . THR A 1 106 ? -4.267 -6.146 -1.883 1.00 74.75 106 THR A C 1
ATOM 838 O O . THR A 1 106 ? -3.177 -5.845 -1.389 1.00 74.75 106 THR A O 1
ATOM 841 N N . ILE A 1 107 ? -4.862 -7.319 -1.643 1.00 77.62 107 ILE A N 1
ATOM 842 C CA . ILE A 1 107 ? -4.256 -8.371 -0.822 1.00 77.62 107 ILE A CA 1
ATOM 843 C C . ILE A 1 107 ? -3.027 -8.939 -1.534 1.00 77.62 107 ILE A C 1
ATOM 845 O O . ILE A 1 107 ? -1.948 -8.964 -0.940 1.00 77.62 107 ILE A O 1
ATOM 849 N N . GLU A 1 108 ? -3.156 -9.287 -2.816 1.00 74.56 108 GLU A N 1
ATOM 850 C CA . GLU A 1 108 ? -2.045 -9.748 -3.659 1.00 74.56 108 GLU A CA 1
ATOM 851 C C . GLU A 1 108 ? -0.869 -8.760 -3.627 1.00 74.56 108 GLU A C 1
ATOM 853 O O . GLU A 1 108 ? 0.275 -9.141 -3.385 1.00 74.56 108 GLU A O 1
ATOM 858 N N . GLN A 1 109 ? -1.138 -7.464 -3.791 1.00 72.69 109 GLN A N 1
ATOM 859 C CA . GLN A 1 109 ? -0.100 -6.434 -3.755 1.00 72.69 109 GLN A CA 1
ATOM 860 C C . GLN A 1 109 ? 0.516 -6.255 -2.376 1.00 72.69 109 GLN A C 1
ATOM 862 O O . GLN A 1 109 ? 1.708 -5.989 -2.295 1.00 72.69 109 GLN A O 1
ATOM 867 N N . SER A 1 110 ? -0.249 -6.412 -1.293 1.00 76.38 110 SER A N 1
ATOM 868 C CA . SER A 1 110 ? 0.314 -6.393 0.060 1.00 76.38 110 SER A CA 1
ATOM 869 C C . SER A 1 110 ? 1.326 -7.516 0.253 1.00 76.38 110 SER A C 1
ATOM 871 O O . SER A 1 110 ? 2.437 -7.259 0.717 1.00 76.38 110 SER A O 1
ATOM 873 N N . LEU A 1 111 ? 0.979 -8.729 -0.182 1.00 74.44 111 LEU A N 1
ATOM 874 C CA . LEU A 1 111 ? 1.869 -9.887 -0.139 1.00 74.44 111 LEU A CA 1
ATOM 875 C C . LEU A 1 111 ? 3.128 -9.643 -0.990 1.00 74.44 111 LEU A C 1
ATOM 877 O O . LEU A 1 111 ? 4.248 -9.784 -0.496 1.00 74.44 111 LEU A O 1
ATOM 881 N N . VAL A 1 112 ? 2.953 -9.194 -2.238 1.00 68.12 112 VAL A N 1
ATOM 882 C CA . VAL A 1 112 ? 4.052 -8.884 -3.171 1.00 68.12 112 VAL A CA 1
ATOM 883 C C . VAL A 1 112 ? 4.952 -7.763 -2.647 1.00 68.12 112 VAL A C 1
ATOM 885 O O . VAL A 1 112 ? 6.174 -7.882 -2.721 1.00 68.12 112 VAL A O 1
ATOM 888 N N . SER A 1 113 ? 4.392 -6.688 -2.086 1.00 67.69 113 SER A N 1
ATOM 889 C CA . SER A 1 113 ? 5.177 -5.588 -1.518 1.00 67.69 113 SER A CA 1
ATOM 890 C C . SER A 1 113 ? 6.122 -6.088 -0.439 1.00 67.69 113 SER A C 1
ATOM 892 O O . SER A 1 113 ? 7.300 -5.746 -0.482 1.00 67.69 113 SER A O 1
ATOM 894 N N . VAL A 1 114 ? 5.661 -6.930 0.490 1.00 66.00 114 VAL A N 1
ATOM 895 C CA . VAL A 1 114 ? 6.569 -7.457 1.513 1.00 66.00 114 VAL A CA 1
ATOM 896 C C . VAL A 1 114 ? 7.689 -8.270 0.888 1.00 66.00 114 VAL A C 1
ATOM 898 O O . VAL A 1 114 ? 8.841 -8.017 1.222 1.00 66.00 114 VAL A O 1
ATOM 901 N N . ALA A 1 115 ? 7.397 -9.122 -0.099 1.00 61.53 115 ALA A N 1
ATOM 902 C CA . ALA A 1 115 ? 8.444 -9.836 -0.825 1.00 61.53 115 ALA A CA 1
ATOM 903 C C . ALA A 1 115 ? 9.539 -8.894 -1.356 1.00 61.53 115 ALA A C 1
ATOM 905 O O . ALA A 1 115 ? 10.721 -9.162 -1.160 1.00 61.53 115 ALA A O 1
ATOM 906 N N . HIS A 1 116 ? 9.155 -7.771 -1.971 1.00 57.41 116 HIS A N 1
ATOM 907 C CA . HIS A 1 116 ? 10.087 -6.788 -2.538 1.00 57.41 116 HIS A CA 1
ATOM 908 C C . HIS A 1 116 ? 10.859 -5.965 -1.500 1.00 57.41 116 HIS A C 1
ATOM 910 O O . HIS A 1 116 ? 11.990 -5.548 -1.758 1.00 57.41 116 HIS A O 1
ATOM 916 N N . ILE A 1 117 ? 10.259 -5.708 -0.339 1.00 56.44 117 ILE A N 1
ATOM 917 C CA . ILE A 1 117 ? 10.845 -4.890 0.727 1.00 56.44 117 ILE A CA 1
ATOM 918 C C . ILE A 1 117 ? 11.808 -5.719 1.600 1.00 56.44 117 ILE A C 1
ATOM 920 O O . ILE A 1 117 ? 12.822 -5.191 2.060 1.00 56.44 117 ILE A O 1
ATOM 924 N N . GLY A 1 118 ? 11.529 -7.013 1.808 1.00 56.50 118 GLY A N 1
ATOM 925 C CA . GLY A 1 118 ? 12.336 -7.937 2.614 1.00 56.50 118 GLY A CA 1
ATOM 926 C C . GLY A 1 118 ? 11.496 -8.873 3.496 1.00 56.50 118 GLY A C 1
ATOM 927 O O . GLY A 1 118 ? 10.311 -9.074 3.274 1.00 56.50 118 GLY A O 1
ATOM 928 N N . TYR A 1 119 ? 12.106 -9.468 4.524 1.00 57.09 119 TYR A N 1
ATOM 929 C CA . TYR A 1 119 ? 11.386 -10.325 5.477 1.00 57.09 119 TYR A CA 1
ATOM 930 C C . TYR A 1 119 ? 10.436 -9.507 6.366 1.00 57.09 119 TYR A C 1
ATOM 932 O O . TYR A 1 119 ? 10.819 -8.451 6.889 1.00 57.09 119 TYR A O 1
ATOM 940 N N . GLY A 1 120 ? 9.214 -9.999 6.580 1.00 67.69 120 GLY A N 1
ATOM 941 C CA . GLY A 1 120 ? 8.232 -9.339 7.440 1.00 67.69 120 GLY A CA 1
ATOM 942 C C . GLY A 1 120 ? 6.786 -9.781 7.225 1.00 67.69 120 GLY A C 1
ATOM 943 O O . GLY A 1 120 ? 6.477 -10.575 6.337 1.00 67.69 120 GLY A O 1
ATOM 944 N N . ASP A 1 121 ? 5.901 -9.218 8.049 1.00 81.44 121 ASP A N 1
ATOM 945 C CA . ASP A 1 121 ? 4.466 -9.487 7.993 1.00 81.44 121 ASP A CA 1
ATOM 946 C C . ASP A 1 121 ? 3.738 -8.412 7.167 1.00 81.44 121 ASP A C 1
ATOM 948 O O . ASP A 1 121 ? 3.948 -7.211 7.411 1.00 81.44 121 ASP A O 1
ATOM 952 N N . PRO A 1 122 ? 2.875 -8.807 6.215 1.00 83.75 122 PRO A N 1
ATOM 953 C CA . PRO A 1 122 ? 2.131 -7.891 5.361 1.00 83.75 122 PRO A CA 1
ATOM 954 C C . PRO A 1 122 ? 1.032 -7.155 6.117 1.00 83.75 122 PRO A C 1
ATOM 956 O O . PRO A 1 122 ? 0.355 -7.689 6.998 1.00 83.75 122 PRO A O 1
ATOM 959 N N . ALA A 1 123 ? 0.834 -5.901 5.729 1.00 87.69 123 ALA A N 1
ATOM 960 C CA . ALA A 1 123 ? -0.247 -5.069 6.208 1.00 87.69 123 ALA A CA 1
ATOM 961 C C . ALA A 1 123 ? -0.850 -4.234 5.073 1.00 87.69 123 ALA A C 1
ATOM 963 O O . ALA A 1 123 ? -0.174 -3.796 4.138 1.00 87.69 123 A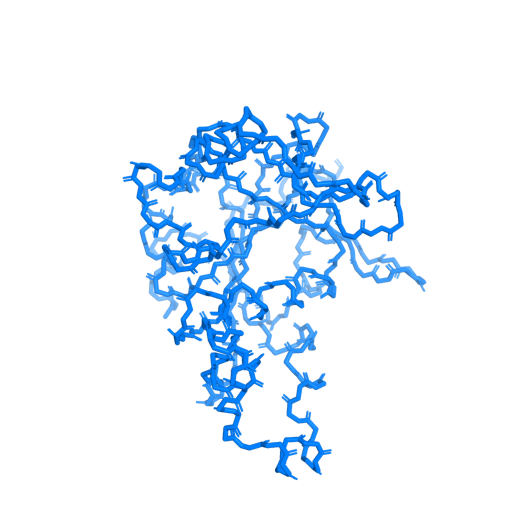LA A O 1
ATOM 964 N N . ILE A 1 124 ? -2.146 -3.968 5.196 1.00 89.69 124 ILE A N 1
ATOM 965 C CA . ILE A 1 124 ? -2.909 -3.130 4.270 1.00 89.69 124 ILE A CA 1
ATOM 966 C C . ILE A 1 124 ? -3.389 -1.907 5.035 1.00 89.69 124 ILE A C 1
ATOM 968 O O . ILE A 1 124 ? -3.928 -2.025 6.133 1.00 89.69 124 ILE A O 1
ATOM 972 N N . LEU A 1 125 ? -3.242 -0.726 4.450 1.00 91.12 125 LEU A N 1
ATOM 973 C CA . LEU A 1 125 ? -3.827 0.512 4.945 1.00 91.12 125 LEU A CA 1
ATOM 974 C C . LEU A 1 125 ? -4.940 0.967 4.015 1.00 91.12 125 LEU A C 1
ATOM 976 O O . LEU A 1 125 ? -4.739 1.070 2.809 1.00 91.12 125 LEU A O 1
ATOM 980 N N . LEU A 1 126 ? -6.090 1.316 4.586 1.00 91.69 126 LEU A N 1
ATOM 981 C CA . LEU A 1 126 ? -7.159 2.003 3.872 1.00 91.69 126 LEU A CA 1
ATOM 982 C C . LEU A 1 126 ? -7.126 3.481 4.234 1.00 91.69 126 LEU A C 1
ATOM 984 O O . LEU A 1 126 ? -7.294 3.858 5.398 1.00 91.69 126 LEU A O 1
ATOM 988 N N . ILE A 1 127 ? -6.907 4.315 3.227 1.00 91.44 127 ILE A N 1
ATOM 989 C CA . ILE A 1 127 ? -6.664 5.747 3.370 1.00 91.44 127 ILE A CA 1
ATOM 990 C C . ILE A 1 127 ? -7.822 6.530 2.762 1.00 91.44 127 ILE A C 1
ATOM 992 O O . ILE A 1 127 ? -8.261 6.238 1.652 1.00 91.44 127 ILE A O 1
ATOM 996 N N . GLU A 1 128 ? -8.305 7.546 3.474 1.00 92.19 128 GLU A N 1
ATOM 997 C CA . GLU A 1 128 ? -9.298 8.489 2.968 1.00 92.19 128 GLU A CA 1
ATOM 998 C C . GLU A 1 128 ? -8.655 9.489 1.996 1.00 92.19 128 GLU A C 1
ATOM 1000 O O . GLU A 1 128 ? -8.046 10.506 2.371 1.00 92.19 128 GLU A O 1
ATOM 1005 N N . GLU A 1 129 ? -8.794 9.189 0.710 1.00 89.56 129 GLU A N 1
ATOM 1006 C CA . GLU A 1 129 ? -8.308 10.008 -0.386 1.00 89.56 129 GLU A CA 1
ATOM 1007 C C . GLU A 1 129 ? -9.193 9.833 -1.622 1.00 89.56 129 GLU A C 1
ATOM 1009 O O . GLU A 1 129 ? -9.641 8.737 -1.952 1.00 89.56 129 GLU A O 1
ATOM 1014 N N . ASP A 1 130 ? -9.449 10.939 -2.321 1.00 82.81 130 ASP A N 1
ATOM 1015 C CA . ASP A 1 130 ? -10.233 10.904 -3.554 1.00 82.81 130 ASP A CA 1
ATOM 1016 C C . ASP A 1 130 ? -9.350 10.387 -4.691 1.00 82.81 130 ASP A C 1
ATOM 1018 O O . ASP A 1 130 ? -8.437 11.088 -5.137 1.00 82.81 130 ASP A O 1
ATOM 1022 N N . GLN A 1 131 ? -9.650 9.183 -5.186 1.00 78.31 131 GLN A N 1
ATOM 1023 C CA . GLN A 1 131 ? -8.924 8.537 -6.287 1.00 78.31 131 GLN A CA 1
ATOM 1024 C C . GLN A 1 131 ? -8.749 9.449 -7.507 1.00 78.31 131 GLN A C 1
ATOM 1026 O O . GLN A 1 131 ? -7.723 9.399 -8.181 1.00 78.31 131 GLN A O 1
ATOM 1031 N N . ARG A 1 132 ? -9.713 10.343 -7.768 1.00 78.31 132 ARG A N 1
ATOM 1032 C CA . ARG A 1 132 ? -9.683 11.272 -8.912 1.00 78.31 132 ARG A CA 1
ATOM 1033 C C . ARG A 1 132 ? -8.584 12.330 -8.807 1.00 78.31 132 ARG A C 1
ATOM 1035 O O . ARG A 1 132 ? -8.272 12.978 -9.801 1.00 78.31 132 ARG A O 1
ATOM 1042 N N . LYS A 1 133 ? -8.025 12.539 -7.612 1.00 82.50 133 LYS A N 1
ATOM 1043 C CA . LYS A 1 133 ? -6.936 13.495 -7.352 1.00 82.50 133 LYS A CA 1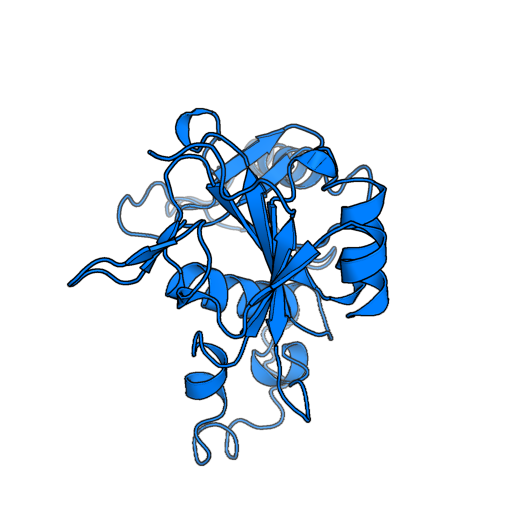
ATOM 1044 C C . LYS A 1 133 ? -5.553 12.850 -7.426 1.00 82.50 133 LYS A C 1
ATOM 1046 O O . LYS A 1 133 ? -4.555 13.558 -7.292 1.00 82.50 133 LYS A O 1
ATOM 1051 N N . LEU A 1 134 ? -5.488 11.532 -7.600 1.00 86.44 134 LEU A N 1
ATOM 1052 C CA . LEU A 1 134 ? -4.235 10.798 -7.666 1.00 86.44 134 LEU A CA 1
ATOM 1053 C C . LEU A 1 134 ? -3.690 10.781 -9.092 1.00 86.44 134 LEU A C 1
ATOM 1055 O O . LEU A 1 134 ? -4.434 10.761 -10.074 1.00 86.44 134 LEU A O 1
ATOM 1059 N N . LYS A 1 135 ? -2.364 10.804 -9.199 1.00 86.12 135 LYS A N 1
ATOM 1060 C CA . LYS A 1 135 ? -1.665 10.650 -10.476 1.00 86.12 135 LYS A CA 1
ATOM 1061 C C . LYS A 1 135 ? -1.445 9.168 -10.744 1.00 86.12 135 LYS A C 1
ATOM 1063 O O . LYS A 1 135 ? -1.356 8.394 -9.803 1.00 86.12 135 LYS A O 1
ATOM 1068 N N . LYS A 1 136 ? -1.337 8.775 -12.008 1.00 80.19 136 LYS A N 1
ATOM 1069 C CA . LYS A 1 136 ? -0.895 7.420 -12.355 1.00 80.19 136 LYS A CA 1
ATOM 1070 C C . LYS A 1 136 ? 0.612 7.314 -12.185 1.00 80.19 136 LYS A C 1
ATOM 1072 O O . LYS A 1 136 ? 1.307 8.285 -12.489 1.00 80.19 136 LYS A O 1
ATOM 1077 N N . ASP A 1 137 ? 1.080 6.157 -11.742 1.00 77.75 137 ASP A N 1
ATOM 1078 C CA . ASP A 1 137 ? 2.500 5.832 -11.792 1.00 77.75 137 ASP A CA 1
ATOM 1079 C C . ASP A 1 137 ? 3.000 5.869 -13.246 1.00 77.75 137 ASP A C 1
ATOM 1081 O O . ASP A 1 137 ? 2.336 5.370 -14.156 1.00 77.75 137 ASP A O 1
ATOM 1085 N N . ALA A 1 138 ? 4.145 6.511 -13.463 1.00 69.50 138 ALA A N 1
ATOM 1086 C CA . ALA A 1 138 ? 4.781 6.605 -14.771 1.00 69.50 138 ALA A CA 1
ATOM 1087 C C . ALA A 1 138 ? 5.560 5.330 -15.140 1.00 69.50 138 ALA A C 1
ATOM 1089 O O . ALA A 1 138 ? 5.909 5.160 -16.308 1.00 69.50 138 ALA A O 1
ATOM 1090 N N . GLU A 1 139 ? 5.847 4.462 -14.165 1.00 70.38 139 GLU A N 1
ATOM 1091 C CA . GLU A 1 139 ? 6.540 3.187 -14.373 1.00 70.38 139 GLU A CA 1
ATOM 1092 C C . GLU A 1 139 ? 5.628 2.083 -14.905 1.00 70.38 139 GLU A C 1
ATOM 1094 O O . GLU A 1 139 ? 6.095 1.178 -15.597 1.00 70.38 139 GLU A O 1
ATOM 1099 N N . LEU A 1 140 ? 4.333 2.148 -14.592 1.00 67.56 140 LEU A N 1
ATOM 1100 C CA . LEU A 1 140 ? 3.375 1.142 -15.022 1.00 67.56 140 LEU A CA 1
ATOM 1101 C C . LEU A 1 140 ? 2.832 1.478 -16.406 1.00 67.56 140 LEU A C 1
ATOM 1103 O O . LEU A 1 140 ? 2.491 2.625 -16.707 1.00 67.56 140 LEU A O 1
ATOM 1107 N N . ASP A 1 141 ? 2.733 0.450 -17.250 1.00 56.16 141 ASP A N 1
ATOM 1108 C CA . ASP A 1 141 ? 2.130 0.581 -18.569 1.00 56.16 141 ASP A CA 1
ATOM 1109 C C . ASP A 1 141 ? 0.751 1.232 -18.452 1.00 56.16 141 ASP A C 1
ATOM 1111 O O . ASP A 1 141 ? -0.058 0.881 -17.593 1.00 56.16 141 ASP A O 1
ATOM 1115 N N . ALA A 1 142 ? 0.444 2.148 -19.373 1.00 53.47 142 ALA A N 1
ATOM 1116 C CA . ALA A 1 142 ? -0.873 2.776 -19.480 1.00 53.47 142 ALA A CA 1
ATOM 1117 C C . ALA A 1 142 ? -1.980 1.791 -19.917 1.00 53.47 142 ALA A C 1
ATOM 1119 O O . ALA A 1 142 ? -3.037 2.233 -20.375 1.00 53.47 142 ALA A O 1
ATOM 1120 N N . ASP A 1 143 ? -1.727 0.486 -19.796 1.00 54.50 143 ASP A N 1
ATOM 1121 C CA . ASP A 1 143 ? -2.661 -0.587 -20.066 1.00 54.50 143 ASP A CA 1
ATOM 1122 C C . ASP A 1 143 ? -3.907 -0.385 -19.186 1.00 54.50 143 ASP A C 1
ATOM 1124 O O . ASP A 1 143 ? -3.826 -0.421 -17.953 1.00 54.50 143 ASP A O 1
AT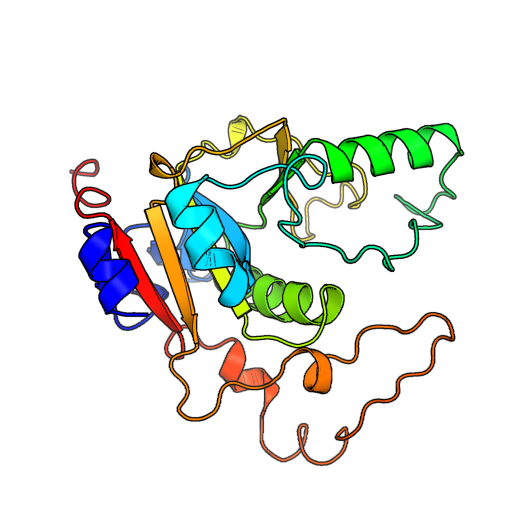OM 1128 N N . PRO A 1 144 ? -5.071 -0.100 -19.791 1.00 52.78 144 PRO A N 1
ATOM 1129 C CA . PRO A 1 144 ? -6.293 0.119 -19.039 1.00 52.78 144 PRO A CA 1
ATOM 1130 C C . PRO A 1 144 ? -6.757 -1.126 -18.270 1.00 52.78 144 PRO A C 1
ATOM 1132 O O . PRO A 1 144 ? -7.564 -0.945 -17.349 1.00 52.78 144 PRO A O 1
ATOM 1135 N N . GLU A 1 145 ? -6.259 -2.319 -18.621 1.00 47.56 145 GLU A N 1
ATOM 1136 C CA . GLU A 1 145 ? -6.647 -3.619 -18.058 1.00 47.56 145 GLU A CA 1
ATOM 1137 C C . GLU A 1 145 ? -5.735 -4.121 -16.926 1.00 47.56 145 GLU A C 1
ATOM 1139 O O . GLU A 1 145 ? -6.110 -5.066 -16.238 1.00 47.56 145 GLU A O 1
ATOM 1144 N N . ARG A 1 146 ? -4.573 -3.496 -16.678 1.00 50.28 146 ARG A N 1
ATOM 1145 C CA . ARG A 1 146 ? -3.672 -3.873 -15.569 1.00 50.28 146 ARG A CA 1
ATOM 1146 C C . ARG A 1 146 ? -3.915 -3.049 -14.305 1.00 50.28 146 ARG A C 1
ATOM 1148 O O . ARG A 1 146 ? -4.441 -1.934 -14.368 1.00 50.28 146 ARG A O 1
ATOM 1155 N N . ALA A 1 147 ? -3.480 -3.602 -13.169 1.00 52.41 147 ALA A N 1
ATOM 1156 C CA . ALA A 1 147 ? -3.533 -2.955 -11.863 1.00 52.41 147 ALA A CA 1
ATOM 1157 C C . ALA A 1 147 ? -2.945 -1.536 -11.924 1.00 52.41 147 ALA A C 1
ATOM 1159 O O . ALA A 1 147 ? -1.813 -1.319 -12.369 1.00 52.41 147 ALA A O 1
ATOM 1160 N N . LYS A 1 148 ? -3.732 -0.552 -11.485 1.00 64.56 148 LYS A N 1
ATOM 1161 C CA . LYS A 1 148 ? -3.360 0.865 -11.548 1.00 64.56 148 LYS A CA 1
ATOM 1162 C C . LYS A 1 148 ? -2.718 1.278 -10.233 1.00 64.56 148 LYS A C 1
ATOM 1164 O O . LYS A 1 148 ? -3.433 1.566 -9.276 1.00 64.56 148 LYS A O 1
ATOM 1169 N N . ALA A 1 149 ? -1.389 1.382 -10.196 1.00 76.69 149 ALA A N 1
ATOM 1170 C CA . ALA A 1 149 ? -0.763 2.149 -9.126 1.00 76.69 149 ALA A CA 1
ATOM 1171 C C . ALA A 1 149 ? -1.065 3.640 -9.326 1.00 76.69 149 ALA A C 1
ATOM 1173 O O . ALA A 1 149 ? -0.880 4.228 -10.401 1.00 76.69 149 ALA A O 1
ATOM 1174 N N . LEU A 1 150 ? -1.580 4.238 -8.265 1.00 84.12 150 LEU A N 1
ATOM 1175 C CA . LEU A 1 150 ? -1.897 5.645 -8.146 1.00 84.12 150 LEU A CA 1
ATOM 1176 C C . LEU A 1 150 ? -0.933 6.274 -7.145 1.00 84.12 150 LEU A C 1
ATOM 1178 O O . LEU A 1 150 ? -0.475 5.626 -6.217 1.00 84.12 150 LEU A O 1
ATOM 1182 N N . MET A 1 151 ? -0.622 7.552 -7.298 1.00 87.06 151 MET A N 1
ATOM 1183 C CA . MET A 1 151 ? 0.367 8.215 -6.460 1.00 87.06 151 MET A CA 1
ATOM 1184 C C . MET A 1 151 ? -0.070 9.617 -6.055 1.00 87.06 151 MET A C 1
ATOM 1186 O O . MET A 1 151 ? -0.702 10.357 -6.821 1.00 87.06 151 MET A O 1
ATOM 1190 N N . LYS A 1 152 ? 0.304 10.002 -4.834 1.00 90.62 152 LYS A N 1
ATOM 1191 C CA . LYS A 1 152 ? 0.132 11.353 -4.294 1.00 90.62 152 LYS A CA 1
ATOM 1192 C C . LYS A 1 152 ? 1.486 11.906 -3.883 1.00 90.62 152 LYS A C 1
ATOM 1194 O O . LYS A 1 152 ? 2.226 11.249 -3.164 1.00 90.62 152 LYS A O 1
ATOM 1199 N N . LYS A 1 153 ? 1.790 13.133 -4.302 1.00 89.94 153 LYS A N 1
ATOM 1200 C CA . LYS A 1 153 ? 2.999 13.832 -3.861 1.00 89.94 153 LYS A CA 1
ATOM 1201 C C . LYS A 1 153 ? 2.880 14.227 -2.389 1.00 89.94 153 LYS A C 1
ATOM 1203 O O . LYS A 1 153 ? 1.853 14.783 -1.988 1.00 89.94 153 LYS A O 1
ATOM 1208 N N . GLY A 1 154 ? 3.955 14.025 -1.635 1.00 89.19 154 GLY A N 1
ATOM 1209 C CA . GLY A 1 154 ? 4.057 14.428 -0.239 1.00 89.19 154 GLY A CA 1
ATOM 1210 C C . GLY A 1 154 ? 3.361 13.474 0.730 1.00 89.19 154 GLY A C 1
ATOM 1211 O O . GLY A 1 154 ? 3.090 12.317 0.427 1.00 89.19 154 GLY A O 1
ATOM 1212 N N . THR A 1 155 ? 3.101 13.986 1.924 1.00 91.25 155 THR A N 1
ATOM 1213 C CA . THR A 1 155 ? 2.667 13.211 3.088 1.00 91.25 155 THR A CA 1
ATOM 1214 C C . THR A 1 155 ? 1.146 13.047 3.166 1.00 91.25 155 THR A C 1
ATOM 1216 O O . THR A 1 155 ? 0.383 13.967 2.861 1.00 91.25 155 THR A O 1
ATOM 1219 N N . ILE A 1 156 ? 0.699 11.893 3.660 1.00 91.75 156 ILE A N 1
ATOM 1220 C CA . ILE A 1 156 ? -0.654 11.649 4.168 1.00 91.75 156 ILE A CA 1
ATOM 1221 C C . ILE A 1 156 ? -0.624 11.771 5.684 1.00 91.75 156 ILE A C 1
ATOM 1223 O O . ILE A 1 156 ? 0.143 11.076 6.344 1.00 91.75 156 ILE A O 1
ATOM 1227 N N . THR A 1 157 ? -1.477 12.617 6.248 1.00 93.06 157 THR A N 1
ATOM 1228 C CA . THR A 1 157 ? -1.544 12.775 7.701 1.00 93.06 157 THR A CA 1
ATOM 1229 C C . THR A 1 157 ? -2.149 11.531 8.372 1.00 93.06 157 THR A C 1
ATOM 1231 O O . THR A 1 157 ? -2.961 10.836 7.747 1.00 93.06 157 THR A O 1
ATOM 1234 N N . PRO A 1 158 ? -1.803 11.234 9.639 1.00 91.81 158 PRO A N 1
ATOM 1235 C CA . PRO A 1 158 ? -2.332 10.069 10.352 1.00 91.81 158 PRO A CA 1
ATOM 1236 C C . PRO A 1 158 ? -3.862 9.972 10.339 1.00 91.81 158 PRO A C 1
ATOM 1238 O O . PRO A 1 158 ? -4.416 8.873 10.326 1.00 91.81 158 PRO A O 1
ATOM 1241 N N . GLU A 1 159 ? -4.562 11.110 10.352 1.00 91.38 159 GLU A N 1
ATOM 1242 C CA . GLU A 1 159 ? -6.026 11.197 10.433 1.00 91.38 159 GLU A CA 1
ATOM 1243 C C . GLU A 1 159 ? -6.730 10.589 9.228 1.00 91.38 159 GLU A C 1
ATOM 1245 O O . GLU A 1 159 ? -7.846 10.094 9.365 1.00 91.38 159 GLU A O 1
ATOM 1250 N N . LYS A 1 160 ? -6.061 10.582 8.074 1.00 92.88 160 LYS A N 1
ATOM 1251 C CA . LYS A 1 160 ? -6.574 9.974 6.847 1.00 92.88 160 LYS A CA 1
ATOM 1252 C C . LYS A 1 160 ? -6.472 8.450 6.847 1.00 92.88 160 LYS A C 1
ATOM 1254 O O . LYS A 1 160 ? -7.063 7.826 5.973 1.00 92.88 160 LYS A O 1
ATOM 1259 N N . VAL A 1 161 ? -5.756 7.832 7.789 1.00 91.88 161 VAL A N 1
ATOM 1260 C CA . VAL A 1 161 ? -5.722 6.369 7.923 1.00 91.88 161 VAL A CA 1
ATOM 1261 C C . VAL A 1 161 ? -7.044 5.901 8.529 1.00 91.88 161 VAL A C 1
ATOM 1263 O O . VAL A 1 161 ? -7.249 5.981 9.744 1.00 91.88 161 VAL A O 1
ATOM 1266 N N . ALA A 1 162 ? -7.951 5.440 7.669 1.00 92.19 162 ALA A N 1
ATOM 1267 C CA . ALA A 1 162 ? -9.290 5.005 8.042 1.00 92.19 162 ALA A CA 1
ATOM 1268 C C . ALA A 1 162 ? -9.265 3.610 8.665 1.00 92.19 162 ALA A C 1
ATOM 1270 O O . ALA A 1 162 ? -9.875 3.406 9.715 1.00 92.19 162 ALA A O 1
ATOM 1271 N N . CYS A 1 163 ? -8.537 2.679 8.046 1.00 92.25 163 CYS A N 1
ATOM 1272 C CA . CYS A 1 163 ? -8.357 1.326 8.554 1.00 92.25 163 CYS A CA 1
ATOM 1273 C C . CYS A 1 163 ? -6.936 0.822 8.318 1.00 92.25 163 CYS A C 1
ATOM 1275 O O . CYS A 1 163 ? -6.243 1.297 7.418 1.00 92.25 163 CYS A O 1
ATOM 1277 N N . PHE A 1 164 ? -6.539 -0.184 9.085 1.00 92.50 164 PHE A N 1
ATOM 1278 C CA . PHE A 1 164 ? -5.418 -1.050 8.756 1.00 92.50 164 PHE A CA 1
ATOM 1279 C C . PHE A 1 164 ? -5.815 -2.512 8.952 1.00 92.50 164 PHE A C 1
ATOM 1281 O O . PHE A 1 164 ? -6.630 -2.806 9.824 1.00 92.50 164 PHE A O 1
ATOM 1288 N N . CYS A 1 165 ? -5.250 -3.411 8.158 1.00 91.00 165 CYS A N 1
ATOM 1289 C CA . CYS A 1 165 ? -5.487 -4.845 8.234 1.00 91.00 165 CYS A CA 1
ATOM 1290 C C . CYS A 1 165 ? -4.163 -5.595 8.289 1.00 91.00 165 CYS A C 1
ATOM 1292 O O . CYS A 1 165 ? -3.195 -5.197 7.641 1.00 91.00 165 CYS A O 1
ATOM 1294 N N . THR A 1 166 ? -4.147 -6.673 9.059 1.00 90.00 166 THR A N 1
ATOM 1295 C CA . THR A 1 166 ? -2.993 -7.552 9.275 1.00 90.00 166 THR A CA 1
ATOM 1296 C C . THR A 1 166 ? -3.455 -8.999 9.272 1.00 90.00 166 THR A C 1
ATOM 1298 O O . THR A 1 166 ? -4.590 -9.264 9.676 1.00 90.00 166 THR A O 1
ATOM 1301 N N . LEU A 1 167 ? -2.590 -9.937 8.895 1.00 85.69 167 LEU A N 1
ATOM 1302 C CA . LEU A 1 167 ? -2.937 -11.358 8.944 1.00 85.69 167 LEU A CA 1
ATOM 1303 C C . LEU A 1 167 ? -3.255 -11.805 10.385 1.00 85.69 167 LEU A C 1
ATOM 1305 O O . LEU A 1 167 ? -2.569 -11.418 11.335 1.00 85.69 167 LEU A O 1
ATOM 1309 N N . ASN A 1 168 ? -4.305 -12.611 10.546 1.00 82.50 168 ASN A N 1
ATOM 1310 C CA . ASN A 1 168 ? -4.786 -13.172 11.815 1.00 82.50 168 ASN A CA 1
ATOM 1311 C C . ASN A 1 168 ? -4.418 -14.662 11.973 1.00 82.50 168 ASN A C 1
ATOM 1313 O O . ASN A 1 168 ? -5.159 -15.428 12.582 1.00 82.50 168 ASN A O 1
ATOM 1317 N N . LEU A 1 169 ? -3.275 -15.064 11.416 1.00 71.62 169 LEU A N 1
ATOM 1318 C CA . LEU A 1 169 ? -2.763 -16.430 11.486 1.00 71.62 169 LEU A CA 1
ATOM 1319 C C . LEU A 1 169 ? -1.934 -16.646 12.756 1.00 71.62 169 LEU A C 1
ATOM 1321 O O . LEU A 1 169 ? -1.175 -15.760 13.157 1.00 71.62 169 LEU A O 1
ATOM 1325 N N . ASP A 1 170 ? -2.050 -17.840 13.345 1.00 64.44 170 ASP A N 1
ATOM 1326 C CA . ASP A 1 170 ? -1.253 -18.262 14.508 1.00 64.44 170 ASP A CA 1
ATOM 1327 C C . ASP A 1 170 ? 0.257 -18.255 14.198 1.00 64.44 170 ASP A C 1
ATOM 1329 O O . ASP A 1 170 ? 1.069 -17.883 15.045 1.00 64.44 170 ASP A O 1
ATOM 1333 N N . GLU A 1 171 ? 0.625 -18.587 12.956 1.00 61.16 171 GLU A N 1
ATOM 1334 C CA . GLU A 1 171 ? 1.968 -18.425 12.399 1.00 61.16 171 GLU A CA 1
ATOM 1335 C C . GLU A 1 171 ? 1.871 -17.594 11.115 1.00 61.16 171 GLU A C 1
ATOM 1337 O O . GLU A 1 171 ? 1.348 -18.048 10.095 1.00 61.16 171 GLU A O 1
ATOM 1342 N N . LYS A 1 172 ? 2.338 -16.343 11.168 1.00 68.00 172 LYS A N 1
ATOM 1343 C CA . LYS A 1 172 ? 2.383 -15.480 9.985 1.00 68.00 172 LYS A CA 1
ATOM 1344 C C . LYS A 1 172 ? 3.532 -15.931 9.085 1.00 68.00 172 LYS A C 1
ATOM 1346 O O . LYS A 1 172 ? 4.650 -16.105 9.578 1.00 68.00 172 LYS A O 1
ATOM 1351 N N . PRO A 1 173 ? 3.284 -16.153 7.787 1.00 61.41 173 PRO A N 1
ATOM 1352 C CA . PRO A 1 173 ? 4.340 -16.564 6.884 1.00 61.41 173 PRO A CA 1
ATOM 1353 C C . PRO A 1 173 ? 5.315 -15.409 6.684 1.00 61.41 173 PRO A C 1
ATOM 1355 O O . PRO A 1 173 ? 4.910 -14.285 6.387 1.00 61.41 173 PRO A O 1
ATOM 1358 N N . ASP A 1 174 ? 6.609 -15.705 6.763 1.00 61.72 174 ASP A N 1
ATOM 1359 C CA . ASP A 1 174 ? 7.636 -14.771 6.325 1.00 61.72 174 ASP A CA 1
ATOM 1360 C C . ASP A 1 174 ? 7.617 -14.666 4.796 1.00 61.72 174 ASP A C 1
ATOM 1362 O O . ASP A 1 174 ? 8.334 -15.383 4.098 1.00 61.72 174 ASP A O 1
ATOM 1366 N N . THR A 1 175 ? 6.735 -13.812 4.276 1.00 61.25 175 THR A N 1
ATOM 1367 C CA . THR A 1 175 ? 6.394 -13.706 2.847 1.00 61.25 175 THR A CA 1
ATOM 1368 C C . THR A 1 175 ? 7.606 -13.532 1.924 1.00 61.25 175 THR A C 1
ATOM 1370 O O . THR A 1 175 ? 7.573 -14.045 0.807 1.00 61.25 175 THR A O 1
ATOM 1373 N N . GLY A 1 176 ? 8.714 -12.940 2.391 1.00 56.59 176 GLY A N 1
ATOM 1374 C CA . GLY A 1 176 ? 9.983 -12.877 1.650 1.00 56.59 176 GLY A CA 1
ATOM 1375 C C . GLY A 1 176 ? 10.609 -14.250 1.357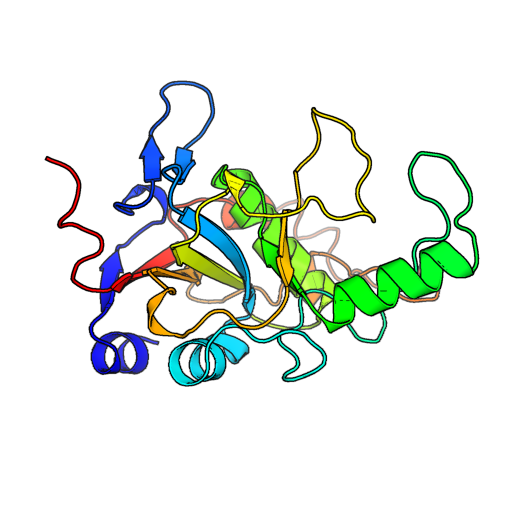 1.00 56.59 176 GLY A C 1
ATOM 1376 O O . GLY A 1 176 ? 11.282 -14.421 0.343 1.00 56.59 176 GLY A O 1
ATOM 1377 N N . THR A 1 177 ? 10.335 -15.255 2.189 1.00 54.88 177 THR A N 1
ATOM 1378 C CA . THR A 1 177 ? 10.723 -16.658 1.970 1.00 54.88 177 THR A CA 1
ATOM 1379 C C . THR A 1 177 ? 9.790 -17.369 0.977 1.00 54.88 177 THR A C 1
ATOM 1381 O O . THR A 1 177 ? 10.241 -18.239 0.236 1.00 54.88 177 THR A O 1
ATOM 1384 N N . PHE A 1 178 ? 8.506 -16.990 0.923 1.00 54.53 178 PHE A N 1
ATOM 1385 C CA . PHE A 1 178 ? 7.477 -17.647 0.095 1.00 54.53 178 PHE A CA 1
ATOM 1386 C C . PHE A 1 178 ? 7.400 -17.103 -1.335 1.00 54.53 178 PHE A C 1
ATOM 1388 O O . PHE A 1 178 ? 7.168 -17.861 -2.272 1.00 54.53 178 PHE A O 1
ATOM 1395 N N . LEU A 1 179 ? 7.575 -15.792 -1.503 1.00 54.66 179 LEU A N 1
ATOM 1396 C CA . LEU A 1 179 ? 7.349 -15.091 -2.770 1.00 54.66 179 LEU A CA 1
ATOM 1397 C C . LEU A 1 179 ? 8.600 -14.925 -3.632 1.00 54.66 179 LEU A C 1
ATOM 1399 O O . LEU A 1 179 ? 8.505 -14.412 -4.743 1.00 54.66 179 LEU A O 1
ATOM 1403 N N . CYS A 1 180 ? 9.752 -15.382 -3.137 1.00 51.84 180 CYS A N 1
ATOM 1404 C CA . CYS A 1 180 ? 11.032 -15.364 -3.838 1.00 51.84 180 CYS A CA 1
ATOM 1405 C C . CYS A 1 180 ? 11.348 -14.003 -4.483 1.00 51.84 180 CYS A C 1
ATOM 1407 O O . CYS A 1 180 ? 11.273 -13.880 -5.711 1.00 51.84 180 CYS A O 1
ATOM 1409 N N . PRO A 1 181 ? 11.741 -12.978 -3.702 1.00 47.00 181 PRO A N 1
ATOM 1410 C CA . PRO A 1 181 ? 12.207 -11.737 -4.294 1.00 47.00 181 PRO A CA 1
ATOM 1411 C C . PRO A 1 181 ? 13.327 -12.023 -5.288 1.00 47.00 181 PRO A C 1
ATOM 1413 O O . PRO A 1 181 ? 14.249 -12.800 -5.029 1.00 47.00 181 PRO A O 1
ATOM 1416 N N . THR A 1 182 ? 13.218 -11.403 -6.456 1.00 42.19 182 THR A N 1
ATOM 1417 C CA . THR A 1 182 ? 14.203 -11.563 -7.522 1.00 42.19 182 THR A CA 1
ATOM 1418 C C . THR A 1 182 ? 15.528 -10.978 -7.034 1.00 42.19 182 THR A C 1
ATOM 1420 O O . THR A 1 182 ? 15.642 -9.765 -6.878 1.00 42.19 182 THR A O 1
ATOM 1423 N N . ASP A 1 183 ? 16.534 -11.813 -6.760 1.00 41.94 183 ASP A N 1
ATOM 1424 C CA . ASP A 1 183 ? 17.863 -11.309 -6.409 1.00 41.94 183 ASP A CA 1
ATOM 1425 C C . ASP A 1 183 ? 18.617 -10.794 -7.654 1.00 41.94 183 ASP A C 1
ATOM 1427 O O . ASP A 1 183 ? 18.343 -11.188 -8.792 1.00 41.94 183 ASP A O 1
ATOM 1431 N N . ARG A 1 184 ? 19.617 -9.923 -7.438 1.00 37.22 184 ARG A N 1
ATOM 1432 C CA . ARG A 1 184 ? 20.469 -9.284 -8.472 1.00 37.22 184 ARG A CA 1
ATOM 1433 C C . ARG A 1 184 ? 21.152 -10.238 -9.465 1.00 37.22 184 ARG A C 1
ATOM 1435 O O . ARG A 1 184 ? 21.788 -9.776 -10.412 1.00 37.22 184 ARG A O 1
ATOM 1442 N N . LYS A 1 185 ? 21.120 -11.554 -9.240 1.00 38.56 185 LYS A N 1
ATOM 1443 C CA . LYS A 1 185 ? 21.749 -12.558 -10.111 1.00 38.56 185 LYS A CA 1
ATOM 1444 C C . LYS A 1 185 ? 20.723 -13.385 -10.883 1.00 38.56 185 LYS A C 1
ATOM 1446 O O . LYS A 1 185 ? 21.125 -14.330 -11.562 1.00 38.56 185 LYS A O 1
ATOM 1451 N N . GLY A 1 186 ? 19.432 -13.060 -10.770 1.00 41.09 186 GLY A N 1
ATOM 1452 C CA . GLY A 1 186 ? 18.353 -13.893 -11.293 1.00 41.09 186 GLY A CA 1
ATOM 1453 C C . GLY A 1 186 ? 18.330 -15.279 -10.647 1.00 41.09 186 GLY A C 1
ATOM 1454 O O . GLY A 1 186 ? 17.791 -16.216 -11.235 1.00 41.09 186 GLY A O 1
ATOM 1455 N N . LYS A 1 187 ? 18.961 -15.448 -9.474 1.00 38.91 187 LYS A N 1
ATOM 1456 C CA . LYS A 1 187 ? 18.955 -16.716 -8.754 1.00 38.91 187 LYS A CA 1
ATOM 1457 C C . LYS A 1 187 ? 17.793 -16.701 -7.780 1.00 38.91 187 LYS A C 1
ATOM 1459 O O . LYS A 1 187 ? 17.846 -16.096 -6.717 1.00 38.91 187 LYS A O 1
ATOM 1464 N N . GLN A 1 188 ? 16.753 -17.433 -8.149 1.00 46.00 188 GLN A N 1
ATOM 1465 C CA . GLN A 1 188 ? 15.713 -17.852 -7.226 1.00 46.00 188 GLN A CA 1
ATOM 1466 C C . GLN A 1 188 ? 16.330 -18.814 -6.204 1.00 46.00 188 GLN A C 1
ATOM 1468 O O . GLN A 1 188 ? 16.389 -20.019 -6.431 1.00 46.00 188 GLN A O 1
ATOM 1473 N N . ASN A 1 189 ? 16.812 -18.305 -5.070 1.00 43.75 189 ASN A N 1
ATOM 1474 C CA . ASN A 1 189 ? 17.045 -19.145 -3.893 1.00 43.75 189 ASN A CA 1
ATOM 1475 C C . ASN A 1 189 ? 15.710 -19.350 -3.168 1.00 43.75 189 ASN A C 1
ATOM 1477 O O . ASN A 1 189 ? 15.566 -19.017 -1.995 1.00 43.75 189 ASN A O 1
ATOM 1481 N N . CYS A 1 190 ? 14.720 -19.866 -3.896 1.00 51.88 190 CYS A N 1
ATOM 1482 C CA . CYS A 1 190 ? 13.492 -20.355 -3.303 1.00 51.88 190 CYS A CA 1
ATOM 1483 C C . CYS A 1 190 ? 13.855 -21.619 -2.527 1.00 51.88 190 CYS A C 1
ATOM 1485 O O . CYS A 1 190 ? 14.074 -22.680 -3.114 1.00 51.88 190 CYS A O 1
ATOM 1487 N N . PHE A 1 191 ? 13.939 -21.529 -1.207 1.00 45.66 191 PHE A N 1
ATOM 1488 C CA . PHE A 1 191 ? 13.717 -22.721 -0.411 1.00 45.66 191 PHE A CA 1
ATOM 1489 C C . PHE A 1 191 ? 12.203 -22.888 -0.313 1.00 45.66 191 PHE A C 1
ATOM 1491 O O . PHE A 1 191 ? 11.549 -21.994 0.204 1.00 45.66 191 PHE A O 1
ATOM 1498 N N . LEU A 1 192 ? 11.693 -24.035 -0.786 1.00 44.41 192 LEU A N 1
ATOM 1499 C CA . LEU A 1 192 ? 10.319 -24.560 -0.619 1.00 44.41 192 LEU A CA 1
ATOM 1500 C C . LEU A 1 192 ? 9.377 -24.511 -1.837 1.00 44.41 192 LEU A C 1
ATOM 1502 O O . LEU A 1 192 ? 8.173 -24.358 -1.678 1.00 44.41 192 LEU A O 1
ATOM 1506 N N . THR A 1 193 ? 9.857 -24.785 -3.047 1.00 44.34 193 THR A N 1
ATOM 1507 C CA . THR A 1 193 ? 8.955 -25.020 -4.194 1.00 44.34 193 THR A CA 1
ATOM 1508 C C . THR A 1 193 ? 8.148 -26.327 -4.110 1.00 44.34 193 THR A C 1
ATOM 1510 O O . THR A 1 193 ? 7.049 -26.379 -4.639 1.00 44.34 193 THR A O 1
ATOM 1513 N N . GLU A 1 194 ? 8.587 -27.366 -3.387 1.00 41.53 194 GLU A N 1
ATOM 1514 C CA . GLU A 1 194 ? 7.854 -28.655 -3.382 1.00 41.53 194 GLU A CA 1
ATOM 1515 C C . GLU A 1 194 ? 6.790 -28.797 -2.274 1.00 41.53 194 GLU A C 1
ATOM 1517 O O . GLU A 1 194 ? 5.841 -29.574 -2.411 1.00 41.53 194 GLU A O 1
ATOM 1522 N N . ARG A 1 195 ? 6.901 -28.044 -1.171 1.00 39.88 195 ARG A N 1
ATOM 1523 C CA . ARG A 1 195 ? 5.970 -28.161 -0.029 1.00 39.88 195 ARG A CA 1
ATOM 1524 C C . ARG A 1 195 ? 4.783 -27.191 -0.112 1.00 39.88 195 ARG A C 1
ATOM 1526 O O . ARG A 1 195 ? 3.700 -27.505 0.360 1.00 39.88 195 ARG A O 1
ATOM 1533 N N . ILE A 1 196 ? 4.971 -26.037 -0.756 1.00 42.66 196 ILE A N 1
ATOM 1534 C CA . ILE A 1 196 ? 3.956 -24.974 -0.857 1.00 42.66 196 ILE A CA 1
ATOM 1535 C C . ILE A 1 196 ? 2.903 -25.298 -1.932 1.00 42.66 196 ILE A C 1
ATOM 1537 O O . ILE A 1 196 ? 1.716 -25.057 -1.711 1.00 42.66 196 ILE A O 1
ATOM 1541 N N . GLU A 1 197 ? 3.307 -25.908 -3.053 1.00 40.44 197 GLU A N 1
ATOM 1542 C CA . GLU A 1 197 ? 2.378 -26.375 -4.097 1.00 40.44 197 GLU A CA 1
ATOM 1543 C C . GLU A 1 197 ? 1.520 -27.567 -3.637 1.00 40.44 197 GLU A C 1
ATOM 1545 O O . GLU A 1 197 ? 0.387 -27.721 -4.090 1.00 40.44 197 GLU A O 1
ATOM 1550 N N . SER A 1 198 ? 2.030 -28.396 -2.716 1.00 41.47 198 SER A N 1
ATOM 1551 C CA . SER A 1 198 ? 1.330 -29.588 -2.213 1.00 41.47 198 SER A CA 1
ATOM 1552 C C . SER A 1 198 ? 0.408 -29.327 -1.011 1.00 41.47 198 SER A C 1
ATOM 1554 O O . SER A 1 198 ? -0.513 -30.114 -0.796 1.00 41.47 198 SER A O 1
ATOM 1556 N N . GLU A 1 199 ? 0.591 -28.223 -0.272 1.00 45.22 199 GLU A N 1
ATOM 1557 C CA . GLU A 1 199 ? -0.206 -27.880 0.925 1.00 45.22 199 GLU A CA 1
ATOM 1558 C C . GLU A 1 199 ? -1.102 -26.625 0.770 1.00 45.22 199 GLU A C 1
ATOM 1560 O O . GLU A 1 199 ? -1.784 -26.241 1.716 1.00 45.22 199 GLU A O 1
ATOM 1565 N N . GLY A 1 200 ? -1.172 -25.990 -0.411 1.00 43.84 200 GLY A N 1
ATOM 1566 C CA . GLY A 1 200 ? -2.108 -24.876 -0.666 1.00 43.84 200 GLY A CA 1
ATOM 1567 C C . GLY A 1 200 ? -1.698 -23.520 -0.065 1.00 43.84 200 GLY A C 1
ATOM 1568 O O . GLY A 1 200 ? -2.542 -22.645 0.123 1.00 43.84 200 GLY A O 1
ATOM 1569 N N . GLY A 1 201 ? -0.406 -23.325 0.223 1.00 47.09 201 GLY A N 1
ATOM 1570 C CA . GLY A 1 201 ? 0.090 -22.237 1.078 1.00 47.09 201 GLY A CA 1
ATOM 1571 C C . GLY A 1 201 ? -0.096 -20.804 0.562 1.00 47.09 201 GLY A C 1
ATOM 1572 O O . GLY A 1 201 ? -0.092 -19.883 1.371 1.00 47.09 201 GLY A O 1
ATOM 1573 N N . PHE A 1 202 ? -0.281 -20.593 -0.746 1.00 51.97 202 PHE A N 1
ATOM 1574 C CA . PHE A 1 202 ? -0.537 -19.253 -1.297 1.00 51.97 202 PHE A CA 1
ATOM 1575 C C . PHE A 1 202 ? -2.032 -18.925 -1.379 1.00 51.97 202 PHE A C 1
ATOM 1577 O O . PHE A 1 202 ? -2.448 -17.833 -1.004 1.00 51.97 202 PHE A O 1
ATOM 1584 N N . GLY A 1 203 ? -2.850 -19.905 -1.781 1.00 54.53 203 GLY A N 1
ATOM 1585 C CA . GLY A 1 203 ? -4.286 -19.708 -2.002 1.00 54.53 203 GLY A CA 1
ATOM 1586 C C . GLY A 1 203 ? -5.049 -19.273 -0.748 1.00 54.53 203 GLY A C 1
ATOM 1587 O O . GLY A 1 203 ? -6.053 -18.584 -0.868 1.00 54.53 203 GLY A O 1
ATOM 1588 N N . GLY A 1 204 ? -4.544 -19.614 0.444 1.00 60.81 204 GLY A N 1
ATOM 1589 C CA . GLY A 1 204 ? -5.133 -19.198 1.717 1.00 60.81 204 GLY A CA 1
ATOM 1590 C C . GLY A 1 204 ? -4.769 -17.780 2.180 1.00 60.81 204 GLY A C 1
ATOM 1591 O O . GLY A 1 204 ? -5.501 -17.205 2.978 1.00 60.81 204 GLY A O 1
ATOM 1592 N N . LEU A 1 205 ? -3.656 -17.192 1.719 1.00 66.94 205 LEU A N 1
ATOM 1593 C CA . LEU A 1 205 ? -3.202 -15.862 2.180 1.00 66.94 205 LEU A CA 1
ATOM 1594 C C . LEU A 1 205 ? -3.961 -14.711 1.515 1.00 66.94 205 LEU A C 1
ATOM 1596 O O . LEU A 1 205 ? -4.045 -13.608 2.061 1.00 66.94 205 LEU A O 1
ATOM 1600 N N . GLU A 1 206 ? -4.534 -14.993 0.349 1.00 71.94 206 GLU A N 1
ATOM 1601 C CA . GLU A 1 206 ? -5.396 -14.088 -0.405 1.00 71.94 206 GLU A CA 1
ATOM 1602 C C . GLU A 1 206 ? -6.832 -14.039 0.149 1.00 71.94 206 GLU A C 1
ATOM 1604 O O . GLU A 1 206 ? -7.620 -13.166 -0.223 1.00 71.94 206 GLU A O 1
ATOM 1609 N N . GLU A 1 207 ? -7.187 -14.951 1.062 1.00 77.88 207 GLU A N 1
ATOM 1610 C CA . GLU A 1 207 ? -8.530 -15.042 1.632 1.00 77.88 207 GLU A CA 1
ATOM 1611 C C . GLU A 1 207 ? -8.802 -13.882 2.599 1.00 77.88 207 GLU A C 1
ATOM 1613 O O . GLU A 1 207 ? -8.087 -13.664 3.577 1.00 77.88 207 GLU A O 1
ATOM 1618 N N . THR A 1 208 ? -9.891 -13.148 2.366 1.00 83.00 208 THR A N 1
ATOM 1619 C CA . THR A 1 208 ? -10.284 -11.962 3.148 1.00 83.00 208 THR A CA 1
ATOM 1620 C C . THR A 1 208 ? -10.571 -12.256 4.624 1.00 83.00 208 THR A C 1
ATOM 1622 O O . THR A 1 208 ? -10.520 -11.333 5.443 1.00 83.00 208 THR A O 1
ATOM 1625 N N . ASP A 1 209 ? -10.868 -13.511 4.975 1.00 83.00 209 ASP A N 1
ATOM 1626 C CA . ASP A 1 209 ? -11.163 -13.977 6.335 1.00 83.00 209 ASP A CA 1
ATOM 1627 C C . ASP A 1 209 ? -9.906 -14.196 7.197 1.00 83.00 209 ASP A C 1
ATOM 1629 O O . ASP A 1 209 ? -9.999 -14.235 8.428 1.00 83.00 209 ASP A O 1
ATOM 1633 N N . LYS A 1 210 ? -8.724 -14.254 6.570 1.00 83.06 210 LYS A N 1
ATOM 1634 C CA . LYS A 1 210 ? -7.423 -14.359 7.247 1.00 83.06 210 LYS A CA 1
ATOM 1635 C C . LYS A 1 210 ? -6.865 -13.019 7.711 1.00 83.06 210 LYS A C 1
ATOM 1637 O O . LYS A 1 210 ? -5.725 -12.936 8.161 1.00 83.06 210 LYS A O 1
ATOM 1642 N N . TRP A 1 211 ? -7.645 -11.949 7.604 1.00 86.50 211 TRP A N 1
ATOM 1643 C CA . TRP A 1 211 ? -7.206 -10.593 7.902 1.00 86.50 211 TRP A CA 1
ATOM 1644 C C . TRP A 1 211 ? -8.010 -10.001 9.052 1.00 86.50 211 TRP A C 1
ATOM 1646 O O . TRP A 1 211 ? -9.206 -9.770 8.931 1.00 86.50 211 TRP A O 1
ATOM 1656 N N . SER A 1 212 ? -7.337 -9.667 10.150 1.00 89.56 212 SER A N 1
ATOM 1657 C CA . SER A 1 212 ? -7.922 -8.835 11.201 1.00 89.56 212 SER A CA 1
ATOM 1658 C C . SER A 1 212 ? -7.752 -7.372 10.831 1.00 89.56 212 SER A C 1
ATOM 1660 O O . SER A 1 212 ? -6.639 -6.907 10.569 1.00 89.56 212 SER A O 1
ATOM 1662 N N . CYS A 1 213 ? -8.852 -6.633 10.844 1.00 90.12 213 CYS A N 1
ATOM 1663 C CA . CYS A 1 213 ? -8.866 -5.236 10.460 1.00 90.12 213 CYS A CA 1
ATOM 1664 C C . CYS A 1 213 ? -9.277 -4.343 11.622 1.00 90.12 213 CYS A C 1
ATOM 1666 O O . CYS A 1 213 ? -10.150 -4.654 12.425 1.00 90.12 213 CYS A O 1
ATOM 1668 N N . HIS A 1 214 ? -8.674 -3.168 11.680 1.00 92.06 214 HIS A N 1
ATOM 1669 C CA . HIS A 1 214 ? -8.946 -2.156 12.679 1.00 92.06 214 HIS A CA 1
ATOM 1670 C C . HIS A 1 214 ? -9.324 -0.876 11.937 1.00 92.06 214 HIS A C 1
ATOM 1672 O O . HIS A 1 214 ? -8.526 -0.382 11.143 1.00 92.06 214 HIS A O 1
ATOM 1678 N N . CYS A 1 215 ? -10.495 -0.290 12.214 1.00 89.62 215 CYS A N 1
ATOM 1679 C CA . CYS A 1 215 ? -10.949 0.971 11.598 1.00 89.62 215 CYS A CA 1
ATOM 1680 C C . CYS A 1 215 ? -11.283 2.066 12.617 1.00 89.62 215 CYS A C 1
ATOM 1682 O O . CYS A 1 215 ? -11.877 1.785 13.656 1.00 89.62 215 CYS A O 1
ATOM 1684 N N . ARG A 1 216 ? -10.980 3.336 12.320 1.00 87.06 216 ARG A N 1
ATOM 1685 C CA . ARG A 1 216 ? -11.311 4.473 13.198 1.00 87.06 216 ARG A CA 1
ATOM 1686 C C . ARG A 1 216 ? -12.816 4.585 13.449 1.00 87.06 216 ARG A C 1
ATOM 1688 O O . ARG A 1 216 ? -13.642 4.450 12.542 1.00 87.06 216 ARG A O 1
ATOM 1695 N N . LYS A 1 217 ? -13.179 4.936 14.685 1.00 68.94 217 LYS A N 1
ATOM 1696 C CA . LYS A 1 217 ? -14.554 5.296 15.056 1.00 68.94 217 LYS A CA 1
ATOM 1697 C C . LYS A 1 217 ? -14.961 6.579 14.306 1.00 68.94 217 LYS A C 1
ATOM 1699 O O . LYS A 1 217 ? -14.363 7.625 14.524 1.00 68.94 217 LYS A O 1
ATOM 1704 N N . GLY A 1 218 ? -15.938 6.495 13.399 1.00 62.38 218 GLY A N 1
ATOM 1705 C CA . GLY A 1 218 ? -16.388 7.626 12.560 1.00 62.38 218 GLY A CA 1
ATOM 1706 C C . GLY A 1 218 ? -16.272 7.407 11.045 1.00 62.38 218 GLY A C 1
ATOM 1707 O O . GLY A 1 218 ? -16.911 8.119 10.277 1.00 62.38 218 GLY A O 1
ATOM 1708 N N . VAL A 1 219 ? -15.584 6.347 10.601 1.00 56.94 219 VAL A N 1
ATOM 1709 C CA . VAL A 1 219 ? -15.646 5.868 9.199 1.00 56.94 219 VAL A CA 1
ATOM 1710 C C . VAL A 1 219 ? -17.098 5.522 8.784 1.00 56.94 219 VAL A C 1
ATOM 1712 O O . VAL A 1 219 ? -17.438 5.531 7.605 1.00 56.94 219 VAL A O 1
ATOM 1715 N N . LEU A 1 220 ? -17.979 5.315 9.772 1.00 50.12 220 LEU A N 1
ATOM 1716 C CA . LEU A 1 220 ? -19.380 4.900 9.656 1.00 50.12 220 LEU A CA 1
ATOM 1717 C C . LEU A 1 220 ? -20.410 6.039 9.486 1.00 50.12 220 LEU A C 1
ATOM 1719 O O . LEU A 1 220 ? -21.573 5.748 9.230 1.00 50.12 220 LEU A O 1
ATOM 1723 N N . SER A 1 221 ? -20.050 7.320 9.649 1.00 41.72 221 SER A N 1
ATOM 1724 C CA . SER A 1 221 ? -21.052 8.397 9.829 1.00 41.72 221 SER A CA 1
ATOM 1725 C C . SER A 1 221 ? -21.306 9.303 8.615 1.00 41.72 221 SER A C 1
ATOM 1727 O O . SER A 1 221 ? -21.806 10.410 8.777 1.00 41.72 221 SER A O 1
ATOM 1729 N N . SER A 1 222 ? -20.982 8.876 7.393 1.00 39.41 222 SER A N 1
ATOM 1730 C CA . SER A 1 222 ? -21.254 9.675 6.179 1.00 39.41 222 SER A CA 1
ATOM 1731 C C . SER A 1 222 ? -21.793 8.832 5.022 1.00 39.41 222 SER A C 1
ATOM 1733 O O . SER A 1 222 ? -21.243 8.834 3.921 1.00 39.41 222 SER A O 1
ATOM 1735 N N . GLY A 1 223 ? -22.867 8.087 5.290 1.00 38.00 223 GLY A N 1
ATOM 1736 C CA . GLY A 1 223 ? -23.554 7.270 4.291 1.00 38.00 223 GLY A CA 1
ATOM 1737 C C . GLY A 1 223 ? -24.926 6.776 4.749 1.00 38.00 223 GLY A C 1
ATOM 1738 O O . GLY A 1 223 ? -25.152 5.570 4.764 1.00 38.00 223 GLY A O 1
ATOM 1739 N N . ILE A 1 224 ? -25.808 7.700 5.140 1.00 35.31 224 ILE A N 1
ATOM 1740 C CA . ILE A 1 224 ? -27.260 7.573 4.928 1.00 35.31 224 ILE A CA 1
ATOM 1741 C C . ILE A 1 224 ? -27.632 8.682 3.950 1.00 35.31 224 ILE A C 1
ATOM 1743 O O . ILE A 1 224 ? -27.161 9.819 4.186 1.00 35.31 224 ILE A O 1
#